Protein AF-A0A3B9K4G8-F1 (afdb_monomer)

Mean predicted aligned error: 10.2 Å

pLDDT: mean 88.01, std 14.74, range [35.34, 98.69]

Solvent-accessible surface area (backbone atoms only — not comparable to full-atom values): 11110 Å² total; per-residue (Å²): 138,84,83,95,74,86,87,83,77,75,79,80,76,79,78,67,81,62,58,78,44,60,73,39,42,54,48,15,54,52,26,43,78,70,69,39,49,71,60,13,52,58,23,28,50,55,25,38,76,51,19,76,85,53,28,66,50,27,40,54,51,10,51,52,25,48,77,70,64,38,60,67,60,10,50,57,24,37,63,59,28,46,54,92,89,44,84,70,45,46,56,50,31,41,52,51,12,50,55,27,45,80,67,69,38,29,72,62,11,34,54,25,28,55,59,27,45,76,77,46,56,82,84,39,70,69,30,52,53,38,52,52,50,37,52,50,24,53,49,48,57,50,44,71,76,54,66,72,100,71,79,88,70,86,84,43,69,90,78,63,44,97,53,62,67,45,79,77,41,67,43,96,85,68,82,45,80,45,70,46,70,60,68,91,74,75,77,88,72,133

Radius of gyration: 26.24 Å; Cα contacts (8 Å, |Δi|>4): 192; chains: 1; bounding box: 53×42×106 Å

Secondary structure (DSSP, 8-state):
---------------------HHHHHHHHHHHHTT-HHHHHHHHHHHHHH-TT-HHHHHHHHHHHHHHT-HHHHHHHHHHT--TT-TTHHHHHHHHHHHHHHTT-HHHHHHHHHHHHTTS-TTSHHHHHHHHHHHHHHHHHHHHHS-----PPP--TTTS-SS-EEEEEE-TTS--EEEEE--SSS----

Foldseek 3Di:
DDDDDDDPDDPPPPPDPQDADVVLQVQLVVCVVVVVNVSNLVSLVVRCVSPVQAQSSLQSQLVSCLVVVVLVSNLVSLVSSQPVP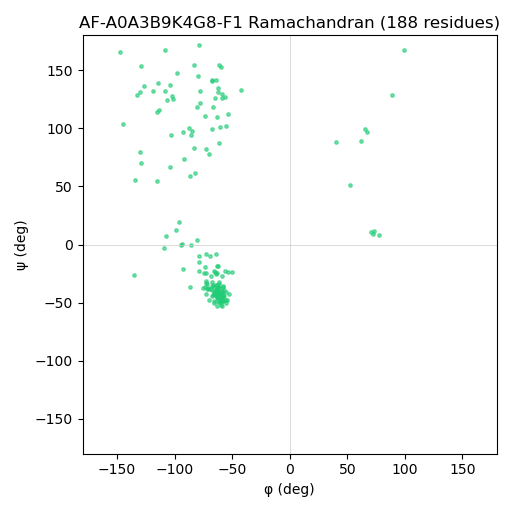DPCSLVSLVVNLVSCLVVLVLVRSLVSLVVSLVPDDCPDPSNVVSVVSNVVSVVSVVCVVPPDPDDDDDPDCVQPNPFDKDDWDQPPVRPDTDIDTDDDDDPPDD

Sequence (190 aa):
MRKILFLLLIIPTLVFSQKKDYNSYDKAVSYFNKGEIEKAKKSIEKCIQKNADWEKPYQLLGKIYEEEGDIELAVANYYRGFEKDNPTDQLWWQKIGDLYFENGLYPNAMYHFKKFVAFQSKEAAFYKKAIKHIQDCMFAVGAISNPVDFKPKNIGENINSEMAEYLPFISADGKQFVITRKVKGEMDLQ

Structure (mmCIF, N/CA/C/O backbone):
data_AF-A0A3B9K4G8-F1
#
_entry.id   AF-A0A3B9K4G8-F1
#
loop_
_atom_site.group_PDB
_atom_site.id
_atom_site.type_symbol
_atom_site.label_atom_id
_atom_site.label_alt_id
_atom_site.label_comp_id
_atom_site.label_asym_id
_atom_site.label_entity_id
_atom_site.label_seq_id
_atom_site.pdbx_PDB_ins_code
_atom_site.Cartn_x
_atom_site.Cartn_y
_atom_site.Cartn_z
_atom_site.occupancy
_atom_site.B_iso_or_equiv
_atom_site.auth_seq_id
_atom_site.auth_comp_id
_atom_site.auth_asym_id
_atom_site.auth_atom_id
_atom_site.pdbx_PDB_model_num
ATOM 1 N N . MET A 1 1 ? 15.610 -9.306 -69.201 1.00 44.91 1 MET A N 1
ATOM 2 C CA . MET A 1 1 ? 15.664 -7.986 -68.525 1.00 44.91 1 MET A CA 1
ATOM 3 C C . MET A 1 1 ? 14.975 -8.146 -67.170 1.00 44.91 1 MET A C 1
ATOM 5 O O . MET A 1 1 ? 13.764 -8.139 -67.106 1.00 44.91 1 MET A O 1
ATOM 9 N N . ARG A 1 2 ? 15.629 -8.733 -66.165 1.00 46.78 2 ARG A N 1
ATOM 10 C CA . ARG A 1 2 ? 16.543 -8.115 -65.188 1.00 46.78 2 ARG A CA 1
ATOM 11 C C . ARG A 1 2 ? 15.857 -7.040 -64.314 1.00 46.78 2 ARG A C 1
ATOM 13 O O . ARG A 1 2 ? 15.936 -5.864 -64.618 1.00 46.78 2 ARG A O 1
ATOM 20 N N . LYS A 1 3 ? 15.310 -7.530 -63.190 1.00 50.94 3 LYS A N 1
ATOM 21 C CA . LYS A 1 3 ? 15.328 -6.947 -61.833 1.00 50.94 3 LYS A CA 1
ATOM 22 C C . LYS A 1 3 ? 14.583 -5.620 -61.600 1.00 50.94 3 LYS A C 1
ATOM 24 O O . LYS A 1 3 ? 15.172 -4.559 -61.735 1.00 50.94 3 LYS A O 1
ATOM 29 N N . ILE A 1 4 ? 13.373 -5.715 -61.045 1.00 57.41 4 ILE A N 1
ATOM 30 C CA . ILE A 1 4 ? 12.883 -4.772 -60.025 1.00 57.41 4 ILE A CA 1
ATOM 31 C C . ILE A 1 4 ? 12.352 -5.627 -58.869 1.00 57.41 4 ILE A C 1
ATOM 33 O O . ILE A 1 4 ? 11.173 -5.943 -58.777 1.00 57.41 4 ILE A O 1
ATOM 37 N N . LEU A 1 5 ? 13.281 -6.110 -58.051 1.00 52.56 5 LEU A N 1
ATOM 38 C CA . LEU A 1 5 ? 13.019 -6.799 -56.796 1.00 52.56 5 LEU A CA 1
ATOM 39 C C . LEU A 1 5 ? 13.906 -6.109 -55.754 1.00 52.56 5 LEU A C 1
ATOM 41 O O . LEU A 1 5 ? 15.096 -5.930 -56.006 1.00 52.56 5 LEU A O 1
ATOM 45 N N . PHE A 1 6 ? 13.302 -5.758 -54.620 1.00 53.47 6 PHE A N 1
ATOM 46 C CA . PHE A 1 6 ? 13.915 -5.219 -53.402 1.00 53.47 6 PHE A CA 1
ATOM 47 C C . PHE A 1 6 ? 14.536 -3.818 -53.471 1.00 53.47 6 PHE A C 1
ATOM 49 O O . PHE A 1 6 ? 15.720 -3.644 -53.740 1.00 53.47 6 PHE A O 1
ATOM 56 N N . LEU A 1 7 ? 13.751 -2.827 -53.041 1.00 50.12 7 LEU A N 1
ATOM 57 C CA . LEU A 1 7 ? 14.282 -1.629 -52.387 1.00 50.12 7 LEU A CA 1
ATOM 58 C C . LEU A 1 7 ? 13.457 -1.301 -51.127 1.00 50.12 7 LEU A C 1
ATOM 60 O O . LEU A 1 7 ? 12.913 -0.219 -50.970 1.00 50.12 7 LEU A O 1
ATOM 64 N N . LEU A 1 8 ? 13.349 -2.282 -50.226 1.00 53.91 8 LEU A N 1
ATOM 65 C CA . LEU A 1 8 ? 13.023 -2.078 -48.808 1.00 53.91 8 LEU A CA 1
ATOM 66 C C . LEU A 1 8 ? 14.333 -2.236 -48.027 1.00 53.91 8 LEU A C 1
ATOM 68 O O . LEU A 1 8 ? 14.571 -3.221 -47.334 1.00 53.91 8 LEU A O 1
ATOM 72 N N . LEU A 1 9 ? 15.249 -1.297 -48.258 1.00 52.06 9 LEU A N 1
ATOM 73 C CA . LEU A 1 9 ? 16.547 -1.243 -47.598 1.00 52.06 9 LEU A CA 1
ATOM 74 C C . LEU A 1 9 ? 16.376 -0.506 -46.265 1.00 52.06 9 LEU A C 1
ATOM 76 O O . LEU A 1 9 ? 16.374 0.717 -46.211 1.00 52.06 9 LEU A O 1
ATOM 80 N N . ILE A 1 10 ? 16.160 -1.308 -45.221 1.00 58.41 10 ILE A N 1
ATOM 81 C CA . ILE A 1 10 ? 16.846 -1.230 -43.926 1.00 58.41 10 ILE A CA 1
ATOM 82 C C . ILE A 1 10 ? 17.057 0.211 -43.436 1.00 58.41 10 ILE A C 1
ATOM 84 O O . ILE A 1 10 ? 18.115 0.799 -43.644 1.00 58.41 10 ILE A O 1
ATOM 88 N N . ILE A 1 11 ? 16.076 0.752 -42.711 1.00 56.59 11 ILE A N 1
ATOM 89 C CA . ILE A 1 11 ? 16.384 1.758 -41.692 1.00 56.59 11 ILE A CA 1
ATOM 90 C C . ILE A 1 11 ? 17.013 0.959 -40.547 1.00 56.59 11 ILE A C 1
ATOM 92 O O . ILE A 1 11 ? 16.298 0.162 -39.932 1.00 56.59 11 ILE A O 1
ATOM 96 N N . PRO A 1 12 ? 18.318 1.091 -40.250 1.00 53.91 12 PRO A N 1
ATOM 97 C CA . PRO A 1 12 ? 18.836 0.546 -39.014 1.00 53.91 12 PRO A CA 1
ATOM 98 C C . PRO A 1 12 ? 18.201 1.379 -37.904 1.00 53.91 12 PRO A C 1
ATOM 100 O O . PRO A 1 12 ? 18.630 2.497 -37.623 1.00 53.91 12 PRO A O 1
ATOM 103 N N . THR A 1 13 ? 17.141 0.865 -37.283 1.00 59.84 13 THR A N 1
ATOM 104 C CA . THR A 1 13 ? 16.771 1.331 -35.954 1.00 59.84 13 THR A CA 1
ATOM 105 C C . THR A 1 13 ? 17.978 1.014 -35.089 1.00 59.84 13 THR A C 1
ATOM 107 O O . THR A 1 13 ? 18.222 -0.145 -34.755 1.00 59.84 13 THR A O 1
ATOM 110 N N . LEU A 1 14 ? 18.794 2.028 -34.813 1.00 52.88 14 LEU A N 1
ATOM 111 C CA . LEU A 1 14 ? 19.823 1.968 -33.791 1.00 52.88 14 LEU A CA 1
ATOM 112 C C . LEU A 1 14 ? 19.087 1.731 -32.473 1.00 52.88 14 LEU A C 1
ATOM 114 O O . LEU A 1 14 ? 18.676 2.669 -31.794 1.00 52.88 14 LEU A O 1
ATOM 118 N N . VAL A 1 15 ? 18.850 0.462 -32.145 1.00 56.03 15 VAL A N 1
ATOM 119 C CA . VAL A 1 15 ? 18.377 0.055 -30.828 1.00 56.03 15 VAL A CA 1
ATOM 120 C C . VAL A 1 15 ? 19.579 0.220 -29.910 1.00 56.03 15 VAL A C 1
ATOM 122 O O . VAL A 1 15 ? 20.358 -0.703 -29.682 1.00 56.03 15 VAL A O 1
ATOM 125 N N . PHE A 1 16 ? 19.800 1.449 -29.450 1.00 61.56 16 PHE A N 1
ATOM 126 C CA . PHE A 1 16 ? 20.724 1.686 -28.357 1.00 61.56 16 PHE A CA 1
ATOM 127 C C . PHE A 1 16 ? 20.141 1.003 -27.122 1.00 61.56 16 PHE A C 1
ATOM 129 O O . PHE A 1 16 ? 18.993 1.249 -26.756 1.00 61.56 16 PHE A O 1
ATOM 136 N N . SER A 1 17 ? 20.928 0.145 -26.473 1.00 66.44 17 SER A N 1
ATOM 137 C CA . SER A 1 17 ? 20.577 -0.394 -25.159 1.00 66.44 17 SER A CA 1
ATOM 138 C C . SER A 1 17 ? 20.276 0.775 -24.214 1.00 66.44 17 SER A C 1
ATOM 140 O O . SER A 1 17 ? 21.185 1.537 -23.872 1.00 66.44 17 SER A O 1
ATOM 142 N N . GLN A 1 18 ? 19.018 0.930 -23.788 1.00 77.62 18 GLN A N 1
ATOM 143 C CA . GLN A 1 18 ? 18.614 1.994 -22.866 1.00 77.62 18 GLN A CA 1
ATOM 144 C C . GLN A 1 18 ? 19.346 1.801 -21.528 1.00 77.62 18 GLN A C 1
ATOM 146 O O . GLN A 1 18 ? 19.113 0.842 -20.788 1.00 77.62 18 GLN A O 1
ATOM 151 N N . LYS A 1 19 ? 20.292 2.690 -21.210 1.00 88.94 19 LYS A N 1
ATOM 152 C CA . LYS A 1 19 ? 21.129 2.553 -20.010 1.00 88.94 19 LYS A CA 1
ATOM 153 C C . LYS A 1 19 ? 20.354 2.994 -18.767 1.00 88.94 19 LYS A C 1
ATOM 155 O O . LYS A 1 19 ? 19.973 4.156 -18.667 1.00 88.94 19 LYS A O 1
ATOM 160 N N . LYS A 1 20 ? 20.209 2.095 -17.787 1.00 93.81 20 LYS A N 1
ATOM 161 C CA . LYS A 1 20 ? 19.622 2.392 -16.466 1.00 93.81 20 LYS A CA 1
ATOM 162 C C . LYS A 1 20 ? 20.425 3.504 -15.755 1.00 93.81 20 LYS A C 1
ATOM 164 O O . LYS A 1 20 ? 21.656 3.437 -15.685 1.00 93.81 20 LYS A O 1
ATOM 169 N N . ASP A 1 21 ? 19.749 4.547 -15.259 1.00 95.12 21 ASP A N 1
ATOM 170 C CA . ASP A 1 21 ? 20.366 5.689 -14.554 1.00 95.12 21 ASP A CA 1
ATOM 171 C C . ASP A 1 21 ? 20.422 5.466 -13.036 1.00 95.12 21 ASP A C 1
ATOM 173 O O . ASP A 1 21 ? 19.666 6.064 -12.272 1.00 95.12 21 ASP A O 1
ATOM 177 N N . TYR A 1 22 ? 21.320 4.590 -12.585 1.00 95.88 22 TYR A N 1
ATOM 178 C CA . TYR A 1 22 ? 21.451 4.280 -11.156 1.00 95.88 22 TYR A CA 1
ATOM 179 C C . TYR A 1 22 ? 21.745 5.517 -10.295 1.00 95.88 22 TYR A C 1
ATOM 181 O O . TYR A 1 22 ? 21.152 5.668 -9.237 1.00 95.88 22 TYR A O 1
ATOM 189 N N . ASN A 1 23 ? 22.543 6.468 -10.790 1.00 96.38 23 ASN A N 1
ATOM 190 C CA . ASN A 1 23 ? 22.856 7.693 -10.048 1.00 96.38 23 ASN A CA 1
ATOM 191 C C . ASN A 1 23 ? 21.614 8.555 -9.769 1.00 96.38 23 ASN A C 1
ATOM 193 O O . ASN A 1 23 ? 21.481 9.129 -8.688 1.00 96.38 23 ASN A O 1
ATOM 197 N N . SER A 1 24 ? 20.722 8.705 -10.751 1.00 97.44 24 SER A N 1
ATOM 198 C CA . SER A 1 24 ? 19.473 9.453 -10.564 1.00 97.44 24 SER A CA 1
ATOM 199 C C . SER A 1 24 ? 18.492 8.685 -9.681 1.00 97.44 24 SER A C 1
ATOM 201 O O . SER A 1 24 ? 17.804 9.299 -8.869 1.00 97.44 24 SER A O 1
ATOM 203 N N . TYR A 1 25 ? 18.481 7.357 -9.771 1.00 98.31 25 TYR A N 1
ATOM 204 C CA . TYR A 1 25 ? 17.661 6.513 -8.909 1.00 98.31 25 TYR A CA 1
ATOM 205 C C . TYR A 1 25 ? 18.111 6.559 -7.445 1.00 98.31 25 TYR A C 1
ATOM 207 O O . TYR A 1 25 ? 17.281 6.758 -6.564 1.00 98.31 25 TYR A O 1
ATOM 215 N N . ASP A 1 26 ? 19.413 6.496 -7.169 1.00 98.38 26 ASP A N 1
ATOM 216 C CA . ASP A 1 26 ? 19.942 6.601 -5.804 1.00 98.38 26 ASP A CA 1
ATOM 217 C C . ASP A 1 26 ? 19.610 7.966 -5.180 1.00 98.38 26 ASP A C 1
ATOM 219 O O . ASP A 1 26 ? 19.250 8.060 -4.004 1.00 98.38 26 ASP A O 1
ATOM 223 N N . LYS A 1 27 ? 19.639 9.039 -5.987 1.00 98.44 27 LYS A N 1
ATOM 224 C CA . LYS A 1 27 ? 19.145 10.361 -5.570 1.00 98.44 27 LYS A CA 1
ATOM 225 C C . LYS A 1 27 ? 17.650 10.341 -5.279 1.00 98.44 27 LYS A C 1
ATOM 227 O O . LYS A 1 27 ? 17.245 10.892 -4.261 1.00 98.44 27 LYS A O 1
ATOM 232 N N . ALA A 1 28 ? 16.844 9.713 -6.137 1.00 98.56 28 ALA A N 1
ATOM 233 C CA . ALA A 1 28 ? 15.407 9.589 -5.920 1.00 98.56 28 ALA A CA 1
ATOM 234 C C . ALA A 1 28 ? 15.092 8.889 -4.593 1.00 98.56 28 ALA A C 1
ATOM 236 O O . ALA A 1 28 ? 14.328 9.423 -3.795 1.00 98.56 28 ALA A O 1
ATOM 237 N N . VAL A 1 29 ? 15.739 7.750 -4.327 1.00 98.62 29 VAL A N 1
ATOM 238 C CA . VAL A 1 29 ? 15.599 7.004 -3.069 1.00 98.62 29 VAL A CA 1
ATOM 239 C C . VAL A 1 29 ? 16.036 7.859 -1.877 1.00 98.62 29 VAL A C 1
ATOM 241 O O . VAL A 1 29 ? 15.339 7.909 -0.867 1.00 98.62 29 VAL A O 1
ATOM 244 N N . SER A 1 30 ? 17.158 8.579 -1.986 1.00 98.56 30 SER A N 1
ATOM 245 C CA . SER A 1 30 ? 17.621 9.459 -0.907 1.00 98.56 30 SER A CA 1
ATOM 246 C C . SER A 1 30 ? 16.646 10.600 -0.617 1.00 98.56 30 SER A C 1
ATOM 248 O O . SER A 1 30 ? 16.382 10.874 0.552 1.00 98.56 30 SER A O 1
ATOM 250 N N . TYR A 1 31 ? 16.110 11.256 -1.649 1.00 98.69 31 TYR A N 1
ATOM 251 C CA . TYR A 1 31 ? 15.118 12.319 -1.482 1.00 98.69 31 TYR A CA 1
ATOM 252 C C . TYR A 1 31 ? 13.825 11.789 -0.872 1.00 98.69 31 TYR A C 1
ATOM 254 O O . TYR A 1 31 ? 13.302 12.397 0.056 1.00 98.69 31 TYR A O 1
ATOM 262 N N . PHE A 1 32 ? 13.360 10.632 -1.335 1.00 98.44 32 PHE A N 1
ATOM 263 C CA . PHE A 1 32 ? 12.180 9.974 -0.794 1.00 98.44 32 PHE A CA 1
ATOM 264 C C . PHE A 1 32 ? 12.335 9.658 0.700 1.00 98.44 32 PHE A C 1
ATOM 266 O O . PHE A 1 32 ? 11.511 10.080 1.504 1.00 98.44 32 PHE A O 1
ATOM 273 N N . ASN A 1 33 ? 13.456 9.052 1.104 1.00 97.94 33 ASN A N 1
ATOM 274 C CA . ASN A 1 33 ? 13.737 8.751 2.513 1.00 97.94 33 ASN A CA 1
ATOM 275 C C . ASN A 1 33 ? 13.863 10.005 3.404 1.00 97.94 33 ASN A C 1
ATOM 277 O O . ASN A 1 33 ? 13.793 9.896 4.625 1.00 97.94 33 ASN A O 1
ATOM 281 N N . LYS A 1 34 ? 14.080 11.187 2.812 1.00 98.12 34 LYS A N 1
ATOM 282 C CA . LYS A 1 34 ? 14.115 12.486 3.507 1.00 98.12 34 LYS A CA 1
ATOM 283 C C . LYS A 1 34 ? 12.767 13.218 3.495 1.00 98.12 34 LYS A C 1
ATOM 285 O O . LYS A 1 34 ? 12.691 14.326 4.016 1.00 98.12 34 LYS A O 1
ATOM 290 N N . GLY A 1 35 ? 11.731 12.651 2.872 1.00 97.06 35 GLY A N 1
ATOM 291 C CA . GLY A 1 35 ? 10.439 13.314 2.664 1.00 97.06 35 GLY A CA 1
ATOM 292 C C . GLY A 1 35 ? 10.465 14.418 1.597 1.00 97.06 35 GLY A C 1
ATOM 293 O O . GLY A 1 35 ? 9.511 15.177 1.462 1.00 97.06 35 GLY A O 1
ATOM 294 N N . GLU A 1 36 ? 11.536 14.531 0.806 1.00 98.31 36 GLU A N 1
ATOM 295 C CA . GLU A 1 36 ? 11.660 15.515 -0.277 1.00 98.31 36 GLU A CA 1
ATOM 296 C C . GLU A 1 36 ? 10.960 15.007 -1.556 1.00 98.31 36 GLU A C 1
ATOM 298 O O . GLU A 1 36 ? 11.596 14.804 -2.597 1.00 98.31 36 GLU A O 1
ATOM 303 N N . ILE A 1 37 ? 9.643 14.782 -1.472 1.00 98.00 37 ILE A N 1
ATOM 304 C CA . ILE A 1 37 ? 8.845 14.037 -2.463 1.00 98.00 37 ILE A CA 1
ATOM 305 C C . ILE A 1 37 ? 8.977 14.590 -3.889 1.00 98.00 37 ILE A C 1
ATOM 307 O O . ILE A 1 37 ? 9.287 13.842 -4.817 1.00 98.00 37 ILE A O 1
ATOM 311 N N . GLU A 1 38 ? 8.859 15.905 -4.079 1.00 98.06 38 GLU A N 1
ATOM 312 C CA . GLU A 1 38 ? 8.970 16.526 -5.409 1.00 98.06 38 GLU A CA 1
ATOM 313 C C . GLU A 1 38 ? 10.351 16.319 -6.056 1.00 98.06 38 GLU A C 1
ATOM 315 O O . GLU A 1 38 ? 10.477 16.082 -7.262 1.00 98.06 38 GLU A O 1
ATOM 320 N N . LYS A 1 39 ? 11.425 16.342 -5.256 1.00 98.44 39 LYS A N 1
ATOM 321 C CA . LYS A 1 39 ? 12.780 16.073 -5.765 1.00 98.44 39 LYS A CA 1
ATOM 322 C C . LYS A 1 39 ? 12.982 14.594 -6.080 1.00 98.44 39 LYS A C 1
ATOM 324 O O . LYS A 1 39 ? 13.727 14.275 -7.017 1.00 98.44 39 LYS A O 1
ATOM 329 N N . ALA A 1 40 ? 12.319 13.707 -5.335 1.00 98.56 40 ALA A N 1
ATOM 330 C CA . ALA A 1 40 ? 12.287 12.283 -5.634 1.00 98.56 40 ALA A CA 1
ATOM 331 C C . ALA A 1 40 ? 11.600 12.037 -6.985 1.00 98.56 40 ALA A C 1
ATOM 333 O O . ALA A 1 40 ? 12.240 11.482 -7.880 1.00 98.56 40 ALA A O 1
ATOM 334 N N . LYS A 1 41 ? 10.378 12.557 -7.185 1.00 98.44 41 LYS A N 1
ATOM 335 C CA . LYS A 1 41 ? 9.624 12.468 -8.451 1.00 98.44 41 LYS A CA 1
ATOM 336 C C . LYS A 1 41 ? 10.434 12.998 -9.639 1.00 98.44 41 LYS A C 1
ATOM 338 O O . LYS A 1 41 ? 10.636 12.278 -10.613 1.00 98.44 41 LYS A O 1
ATOM 343 N N . LYS A 1 42 ? 11.052 14.178 -9.519 1.00 98.44 42 LYS A N 1
ATOM 344 C CA . LYS A 1 42 ? 11.922 14.738 -10.575 1.00 98.44 42 LYS A CA 1
ATOM 345 C C . LYS A 1 42 ? 13.148 13.871 -10.892 1.00 98.44 42 LYS A C 1
ATOM 347 O O . LYS A 1 42 ? 13.627 13.837 -12.025 1.00 98.44 42 LYS A O 1
ATOM 352 N N . SER A 1 43 ? 13.714 13.194 -9.894 1.00 98.50 43 SER A N 1
ATOM 353 C CA . SER A 1 43 ? 14.834 12.264 -10.105 1.00 98.50 43 SER A CA 1
ATOM 354 C C . SER A 1 43 ? 14.377 10.964 -10.778 1.00 98.50 43 SER A C 1
ATOM 356 O O . SER A 1 43 ? 15.080 10.446 -11.647 1.00 98.50 43 SER A O 1
ATOM 358 N N . ILE A 1 44 ? 13.178 10.483 -10.439 1.00 98.38 44 ILE A N 1
ATOM 359 C CA . ILE A 1 44 ? 12.513 9.341 -11.085 1.00 98.38 44 ILE A CA 1
ATOM 360 C C . ILE A 1 44 ? 12.215 9.646 -12.555 1.00 98.38 44 ILE A C 1
ATOM 362 O O . ILE A 1 44 ? 12.528 8.827 -13.413 1.00 98.38 44 ILE A O 1
ATOM 366 N N . GLU A 1 45 ? 11.695 10.834 -12.873 1.00 97.75 45 GLU A N 1
ATOM 367 C CA . GLU A 1 45 ? 11.421 11.253 -14.254 1.00 97.75 45 GLU A CA 1
ATOM 368 C C . GLU A 1 45 ? 12.662 11.158 -15.142 1.00 97.75 45 GLU A C 1
ATOM 370 O O . GLU A 1 45 ? 12.582 10.666 -16.263 1.00 97.75 45 GLU A O 1
ATOM 375 N N . LYS A 1 46 ? 13.837 11.549 -14.632 1.00 97.19 46 LYS A N 1
ATOM 376 C CA . LYS A 1 46 ? 15.104 11.391 -15.364 1.00 97.19 46 LYS A CA 1
ATOM 377 C C . LYS A 1 46 ? 15.440 9.927 -15.631 1.00 97.19 46 LYS A C 1
ATOM 379 O O . LYS A 1 46 ? 15.973 9.610 -16.692 1.00 97.19 46 LYS A O 1
ATOM 384 N N . CYS A 1 47 ? 15.145 9.044 -14.677 1.00 97.31 47 CYS A N 1
ATOM 385 C CA . CYS A 1 47 ? 15.343 7.608 -14.849 1.00 97.31 47 CYS A CA 1
ATOM 386 C C . CYS A 1 47 ? 14.446 7.077 -15.971 1.00 97.31 47 CYS A C 1
ATOM 388 O O . CYS A 1 47 ? 14.950 6.421 -16.878 1.00 97.31 47 CYS A O 1
ATOM 390 N N . ILE A 1 48 ? 13.158 7.431 -15.934 1.00 95.69 48 ILE A N 1
ATOM 391 C CA . ILE A 1 48 ? 12.147 7.018 -16.915 1.00 95.69 48 ILE A CA 1
ATOM 392 C C . ILE A 1 48 ? 12.453 7.583 -18.310 1.00 95.69 48 ILE A C 1
ATOM 394 O O . ILE A 1 48 ? 12.373 6.863 -19.297 1.00 95.69 48 ILE A O 1
ATOM 398 N N . GLN A 1 49 ? 12.863 8.852 -18.411 1.00 94.81 49 GLN A N 1
ATOM 399 C CA . GLN A 1 49 ? 13.250 9.475 -19.685 1.00 94.81 49 GLN A CA 1
ATOM 400 C C . GLN A 1 49 ? 14.446 8.773 -20.341 1.00 94.81 49 GLN A C 1
ATOM 402 O O . GLN A 1 49 ? 14.556 8.755 -21.565 1.00 94.81 49 GLN A O 1
ATOM 407 N N . LYS A 1 50 ? 15.360 8.220 -19.537 1.00 94.56 50 LYS A N 1
ATOM 408 C CA . LYS A 1 50 ? 16.558 7.532 -20.030 1.00 94.56 50 LYS A CA 1
ATOM 409 C C . LYS A 1 50 ? 16.316 6.057 -20.332 1.00 94.56 50 LYS A C 1
ATOM 411 O O . LYS A 1 50 ? 16.931 5.517 -21.251 1.00 94.56 50 LYS A O 1
ATOM 416 N N . ASN A 1 51 ? 15.484 5.408 -19.523 1.00 93.38 51 ASN A N 1
ATOM 417 C CA . ASN A 1 51 ? 15.030 4.050 -19.749 1.00 93.38 51 ASN A CA 1
ATOM 418 C C . ASN A 1 51 ? 13.576 3.896 -19.277 1.00 93.38 51 ASN A C 1
ATOM 420 O O . ASN A 1 51 ? 13.326 3.789 -18.075 1.00 93.38 51 ASN A O 1
ATOM 424 N N . ALA A 1 52 ? 12.644 3.866 -20.230 1.00 92.31 52 ALA A N 1
ATOM 425 C CA . ALA A 1 52 ? 11.209 3.765 -19.958 1.00 92.31 52 ALA A CA 1
ATOM 426 C C . ALA A 1 52 ? 10.762 2.337 -19.611 1.00 92.31 52 ALA A C 1
ATOM 428 O O . ALA A 1 52 ? 9.677 2.150 -19.073 1.00 92.31 52 ALA A O 1
ATOM 429 N N . ASP A 1 53 ? 11.603 1.342 -19.885 1.00 90.25 53 ASP A N 1
ATOM 430 C CA . ASP A 1 53 ? 11.352 -0.058 -19.545 1.00 90.25 53 ASP A CA 1
ATOM 431 C C . ASP A 1 53 ? 11.971 -0.426 -18.187 1.00 90.25 53 ASP A C 1
ATOM 433 O O . ASP A 1 53 ? 11.890 -1.567 -17.747 1.00 90.25 53 ASP A O 1
ATOM 437 N N . TRP A 1 54 ? 12.618 0.524 -17.500 1.00 91.69 54 TRP A N 1
ATOM 438 C CA . TRP A 1 54 ? 13.216 0.264 -16.199 1.00 91.69 54 TRP A CA 1
ATOM 439 C C . TRP A 1 54 ? 12.167 0.306 -15.088 1.00 91.69 54 TRP A C 1
ATOM 441 O O . TRP A 1 54 ? 11.583 1.341 -14.783 1.00 91.69 54 TRP A O 1
ATOM 451 N N . GLU A 1 55 ? 12.007 -0.826 -14.420 1.00 92.25 55 GLU A N 1
ATOM 452 C CA . GLU A 1 55 ? 10.926 -1.138 -13.493 1.00 92.25 55 GLU A CA 1
ATOM 453 C C . GLU A 1 55 ? 11.063 -0.389 -12.157 1.00 92.25 55 GLU A C 1
ATOM 455 O O . GLU A 1 55 ? 10.092 0.152 -11.628 1.00 92.25 55 GLU A O 1
ATOM 460 N N . LYS A 1 56 ? 12.285 -0.309 -11.607 1.00 93.56 56 LYS A N 1
ATOM 461 C CA . LYS A 1 56 ? 12.540 0.253 -10.263 1.00 93.56 56 LYS A CA 1
ATOM 462 C C . LYS A 1 56 ? 12.044 1.700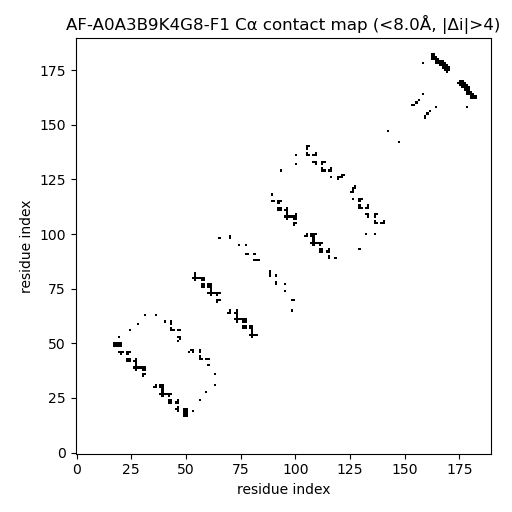 -10.082 1.00 93.56 56 LYS A C 1
ATOM 464 O O . LYS A 1 56 ? 11.434 1.976 -9.049 1.00 93.56 56 LYS A O 1
ATOM 469 N N . PRO A 1 57 ? 12.267 2.635 -11.029 1.00 97.00 57 PRO A N 1
ATOM 470 C CA . PRO A 1 57 ? 11.683 3.974 -10.968 1.00 97.00 57 PRO A CA 1
ATOM 471 C C . PRO A 1 57 ? 10.161 3.974 -10.788 1.00 97.00 57 PRO A C 1
ATOM 473 O O . PRO A 1 57 ? 9.654 4.735 -9.968 1.00 97.00 57 PRO A O 1
ATOM 476 N N . TYR A 1 58 ? 9.439 3.099 -11.494 1.00 96.62 58 TYR A N 1
ATOM 477 C CA . TYR A 1 58 ? 7.986 2.987 -11.361 1.00 96.62 58 TYR A CA 1
ATOM 478 C C . TYR A 1 58 ? 7.569 2.375 -10.024 1.00 96.62 58 TYR A C 1
ATOM 480 O O . TYR A 1 58 ? 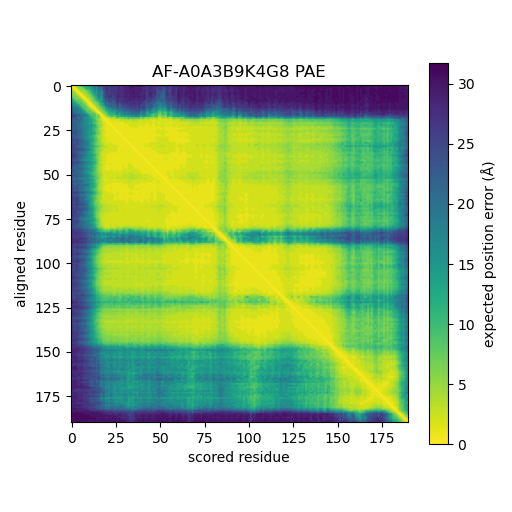6.613 2.843 -9.417 1.00 96.62 58 TYR A O 1
ATOM 488 N N . GLN A 1 59 ? 8.313 1.392 -9.511 1.00 95.38 59 GLN A N 1
ATOM 489 C CA . GLN A 1 59 ? 8.065 0.829 -8.178 1.00 95.38 59 GLN A CA 1
ATOM 490 C C . GLN A 1 59 ? 8.204 1.896 -7.080 1.00 95.38 59 GLN A C 1
ATOM 492 O O . GLN A 1 59 ? 7.362 1.984 -6.186 1.00 95.38 59 GLN A O 1
ATOM 497 N N . LEU A 1 60 ? 9.239 2.742 -7.162 1.00 97.62 60 LEU A N 1
ATOM 498 C CA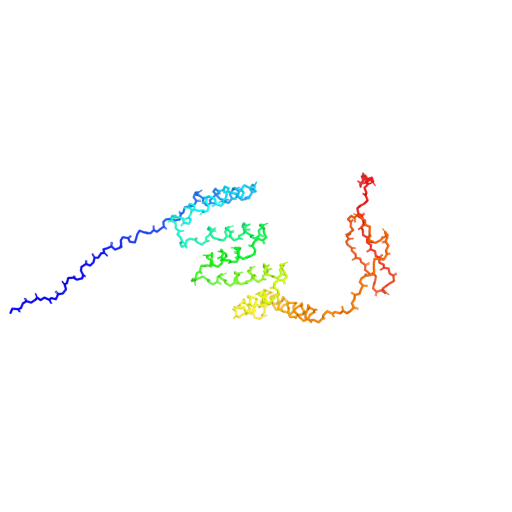 . LEU A 1 60 ? 9.425 3.851 -6.224 1.00 97.62 60 LEU A CA 1
ATOM 499 C C . LEU A 1 60 ? 8.325 4.907 -6.377 1.00 97.62 60 LEU A C 1
ATOM 501 O O . LEU A 1 60 ? 7.821 5.406 -5.377 1.00 97.62 60 LEU A O 1
ATOM 505 N N . LEU A 1 61 ? 7.918 5.217 -7.609 1.00 98.00 61 LEU A N 1
ATOM 506 C CA . LEU A 1 61 ? 6.832 6.161 -7.863 1.00 98.00 61 LEU A CA 1
ATOM 507 C C . LEU A 1 61 ? 5.487 5.645 -7.335 1.00 98.00 61 LEU A C 1
ATOM 509 O O . LEU A 1 61 ? 4.738 6.405 -6.733 1.00 98.00 61 LEU A O 1
ATOM 513 N N . GLY A 1 62 ? 5.214 4.346 -7.488 1.00 97.44 62 GLY A N 1
ATOM 514 C CA . GLY A 1 62 ? 4.044 3.698 -6.903 1.00 97.44 62 GLY A CA 1
ATOM 515 C C . GLY A 1 62 ? 4.031 3.797 -5.379 1.00 97.44 62 GLY A C 1
ATOM 516 O O . GLY A 1 62 ? 3.003 4.130 -4.804 1.00 97.44 62 GLY A O 1
ATOM 517 N N . LYS A 1 63 ? 5.189 3.607 -4.729 1.00 97.25 63 LYS A N 1
ATOM 518 C CA . LYS A 1 63 ? 5.332 3.799 -3.277 1.00 97.25 63 LYS A CA 1
ATOM 519 C C . LYS A 1 63 ? 5.094 5.248 -2.847 1.00 97.25 63 LYS A C 1
ATOM 521 O O . LYS A 1 63 ? 4.453 5.478 -1.832 1.00 97.25 63 LYS A O 1
ATOM 526 N N . ILE A 1 64 ? 5.590 6.215 -3.614 1.00 98.19 64 ILE A N 1
ATOM 527 C CA . ILE A 1 64 ? 5.339 7.633 -3.336 1.00 98.19 64 ILE A CA 1
ATOM 528 C C . ILE A 1 64 ? 3.836 7.928 -3.376 1.00 98.19 64 ILE A C 1
ATOM 530 O O . ILE A 1 64 ? 3.316 8.526 -2.443 1.00 98.19 64 ILE A O 1
ATOM 534 N N . TYR A 1 65 ? 3.134 7.470 -4.414 1.00 98.31 65 TYR A N 1
ATOM 535 C CA . TYR A 1 65 ? 1.690 7.679 -4.517 1.00 98.31 65 TYR A CA 1
ATOM 536 C C . TYR A 1 65 ? 0.893 6.907 -3.456 1.00 98.31 65 TYR A C 1
ATOM 538 O O . TYR A 1 65 ? -0.117 7.412 -2.980 1.00 98.31 65 TYR A O 1
ATOM 546 N N . GLU A 1 66 ? 1.364 5.728 -3.034 1.00 97.19 66 GLU A N 1
ATOM 547 C CA . GLU A 1 66 ? 0.802 5.002 -1.888 1.00 97.19 66 GLU A CA 1
ATOM 548 C C . GLU A 1 66 ? 0.882 5.845 -0.605 1.00 97.19 66 GLU A C 1
ATOM 550 O O . GLU A 1 66 ? -0.120 5.981 0.091 1.00 97.19 66 GLU A O 1
ATOM 555 N N . GLU A 1 67 ? 2.035 6.458 -0.313 1.00 95.94 67 GLU A N 1
ATOM 556 C CA . GLU A 1 67 ? 2.204 7.322 0.867 1.00 95.94 67 GLU A CA 1
ATOM 557 C C . GLU A 1 67 ? 1.405 8.634 0.772 1.00 95.94 67 GLU A C 1
ATOM 559 O O . GLU A 1 67 ? 1.001 9.185 1.795 1.00 95.94 67 GLU A O 1
ATOM 564 N N . GLU A 1 68 ? 1.131 9.119 -0.442 1.00 96.12 68 GLU A N 1
ATOM 565 C CA . GLU A 1 68 ? 0.247 10.267 -0.693 1.00 96.12 68 GLU A CA 1
ATOM 566 C C . GLU A 1 68 ? -1.250 9.903 -0.634 1.00 96.12 68 GLU A C 1
ATOM 568 O O . GLU A 1 68 ? -2.096 10.797 -0.634 1.00 96.12 68 GLU A O 1
ATOM 573 N N . GLY A 1 69 ? -1.591 8.611 -0.574 1.00 95.81 69 GLY A N 1
ATOM 574 C CA . GLY A 1 69 ? -2.970 8.118 -0.596 1.00 95.81 69 GLY A CA 1
ATOM 575 C C . GLY A 1 69 ? -3.621 8.105 -1.985 1.00 95.81 69 GLY A C 1
ATOM 576 O O . GLY A 1 69 ? -4.815 7.825 -2.096 1.00 95.81 69 GLY A O 1
ATOM 577 N N . ASP A 1 70 ? -2.865 8.372 -3.055 1.00 97.69 70 ASP A N 1
ATOM 578 C CA . ASP A 1 70 ? -3.354 8.268 -4.433 1.00 97.69 70 ASP A CA 1
ATOM 579 C C . ASP A 1 70 ? -3.260 6.815 -4.913 1.00 97.69 70 ASP A C 1
ATOM 581 O O . ASP A 1 70 ? -2.302 6.376 -5.559 1.00 97.69 70 ASP A O 1
ATOM 585 N N . ILE A 1 71 ? -4.279 6.041 -4.548 1.00 97.31 71 ILE A N 1
ATOM 586 C CA . ILE A 1 71 ? -4.317 4.596 -4.779 1.00 97.31 71 ILE A CA 1
ATOM 587 C C . ILE A 1 71 ? -4.306 4.258 -6.273 1.00 97.31 71 ILE A C 1
ATOM 589 O O . ILE A 1 71 ? -3.702 3.267 -6.685 1.00 97.31 71 ILE A O 1
ATOM 593 N N . GLU A 1 72 ? -4.945 5.077 -7.105 1.00 96.44 72 GLU A N 1
ATOM 594 C CA . GLU A 1 72 ? -5.037 4.837 -8.545 1.00 96.44 72 GLU A CA 1
ATOM 595 C C . GLU A 1 72 ? -3.678 5.025 -9.224 1.00 96.44 72 GLU A C 1
ATOM 597 O O . GLU A 1 72 ? -3.229 4.141 -9.966 1.00 96.44 72 GLU A O 1
ATOM 602 N N . LEU A 1 73 ? -2.980 6.126 -8.925 1.00 97.50 73 LEU A N 1
ATOM 603 C CA . LEU A 1 73 ? -1.633 6.359 -9.440 1.00 97.50 73 LEU A CA 1
ATOM 604 C C . LEU A 1 73 ? -0.619 5.375 -8.859 1.00 97.50 73 LEU A C 1
ATOM 606 O O . LEU A 1 73 ? 0.280 4.936 -9.589 1.00 97.50 73 LEU A O 1
ATOM 610 N N . ALA A 1 74 ? -0.766 4.982 -7.593 1.00 97.75 74 ALA A N 1
ATOM 611 C CA . ALA A 1 74 ? 0.077 3.965 -6.975 1.00 97.75 74 ALA A CA 1
ATOM 612 C C . ALA A 1 74 ? -0.009 2.644 -7.744 1.00 97.75 74 ALA A C 1
ATOM 614 O O . ALA A 1 74 ? 1.006 2.125 -8.214 1.00 97.75 74 ALA A O 1
ATOM 615 N N . VAL A 1 75 ? -1.228 2.145 -7.963 1.00 96.06 75 VAL A N 1
ATOM 616 C CA . VAL A 1 75 ? -1.476 0.898 -8.695 1.00 96.06 75 VAL A CA 1
ATOM 617 C C . VAL A 1 75 ? -0.997 0.986 -10.141 1.00 96.06 75 VAL A C 1
ATOM 619 O O . VAL A 1 75 ? -0.325 0.069 -10.615 1.00 96.06 75 VAL A O 1
ATOM 622 N N . ALA A 1 76 ? -1.278 2.089 -10.840 1.00 95.44 76 ALA A N 1
ATOM 623 C CA . ALA A 1 76 ? -0.831 2.278 -12.218 1.00 95.44 76 ALA A CA 1
ATOM 624 C C . ALA A 1 76 ? 0.701 2.218 -12.347 1.00 95.44 76 ALA A C 1
ATOM 626 O O . ALA A 1 76 ? 1.227 1.614 -13.285 1.00 95.44 76 ALA A O 1
ATOM 627 N N . ASN A 1 77 ? 1.427 2.815 -11.398 1.00 96.12 77 ASN A N 1
ATOM 628 C CA . ASN A 1 77 ? 2.886 2.770 -11.383 1.00 96.12 77 ASN A CA 1
ATOM 629 C C . ASN A 1 77 ? 3.422 1.415 -10.928 1.00 96.12 77 ASN A C 1
ATOM 631 O O . ASN A 1 77 ? 4.375 0.926 -11.529 1.00 96.12 77 ASN A O 1
ATOM 635 N N . TYR A 1 78 ? 2.787 0.750 -9.962 1.00 94.38 78 TYR A N 1
ATOM 636 C CA . TYR A 1 78 ? 3.161 -0.618 -9.621 1.00 94.38 78 TYR A CA 1
ATOM 637 C C . TYR A 1 78 ? 3.042 -1.548 -10.819 1.00 94.38 78 TYR A C 1
ATOM 639 O O . TYR A 1 78 ? 4.013 -2.233 -11.101 1.00 94.38 78 TYR A O 1
ATOM 647 N N . TYR A 1 79 ? 1.961 -1.485 -11.600 1.00 91.69 79 TYR A N 1
ATOM 648 C CA . TYR A 1 79 ? 1.836 -2.267 -12.836 1.00 91.69 79 TYR A CA 1
ATOM 649 C C . TYR A 1 79 ? 2.950 -2.009 -13.855 1.00 91.69 79 TYR A C 1
ATOM 651 O O . TYR A 1 79 ? 3.378 -2.931 -14.544 1.00 91.69 79 TYR A O 1
ATOM 659 N N . ARG A 1 80 ? 3.436 -0.768 -13.968 1.00 90.94 80 ARG A N 1
ATOM 660 C CA . ARG A 1 80 ? 4.598 -0.448 -14.819 1.00 90.94 80 ARG A CA 1
ATOM 661 C C . ARG A 1 80 ? 5.916 -0.948 -14.232 1.00 90.94 80 ARG A C 1
ATOM 663 O O . ARG A 1 80 ? 6.863 -1.174 -14.970 1.00 90.94 80 ARG A O 1
ATOM 670 N N . GLY A 1 81 ? 5.966 -1.121 -12.917 1.00 88.44 81 GLY A N 1
ATOM 671 C CA . GLY A 1 81 ? 7.075 -1.723 -12.191 1.00 88.44 81 GLY A CA 1
ATOM 672 C C . GLY A 1 81 ? 7.088 -3.254 -12.209 1.00 88.44 81 GLY A C 1
ATOM 673 O O . GLY A 1 81 ? 7.932 -3.830 -11.521 1.00 88.44 81 GLY A O 1
ATOM 674 N N . PHE A 1 82 ? 6.171 -3.906 -12.935 1.00 85.75 82 PHE A N 1
ATOM 675 C CA . PHE A 1 82 ? 6.158 -5.362 -13.103 1.00 85.75 82 PHE A CA 1
ATOM 676 C C . PHE A 1 82 ? 7.217 -5.762 -14.121 1.00 85.75 82 PHE A C 1
ATOM 678 O O . PHE A 1 82 ? 7.297 -5.199 -15.216 1.00 85.75 82 PHE A O 1
ATOM 685 N N . GLU A 1 83 ? 8.011 -6.760 -13.766 1.00 74.88 83 GLU A N 1
ATOM 686 C CA . GLU A 1 83 ? 8.990 -7.337 -14.669 1.00 74.88 83 GLU A CA 1
ATOM 687 C C . GLU A 1 83 ? 8.318 -8.522 -15.363 1.00 74.88 83 GLU A C 1
ATOM 689 O O . GLU A 1 83 ? 8.261 -9.617 -14.814 1.00 74.88 83 GLU A O 1
ATOM 694 N N . LYS A 1 84 ? 7.805 -8.288 -16.581 1.00 59.06 84 LYS A N 1
ATOM 695 C CA . LYS A 1 84 ? 6.899 -9.197 -17.318 1.00 59.06 84 LYS A CA 1
ATOM 696 C C . LYS A 1 84 ? 7.356 -10.661 -17.418 1.00 59.06 84 LYS A C 1
ATOM 698 O O . LYS A 1 84 ? 6.511 -11.533 -17.603 1.00 59.06 84 LYS A O 1
ATOM 703 N N . ASP A 1 85 ? 8.656 -10.921 -17.301 1.00 59.78 85 ASP A N 1
ATOM 704 C CA . ASP A 1 85 ? 9.265 -12.249 -17.423 1.00 59.78 85 ASP A CA 1
ATOM 705 C C . ASP A 1 85 ? 9.739 -12.836 -16.075 1.00 59.78 85 ASP A C 1
ATOM 707 O O . ASP A 1 85 ? 10.386 -13.886 -16.044 1.00 59.78 85 ASP A O 1
ATOM 711 N N . ASN A 1 86 ? 9.430 -12.188 -14.944 1.00 66.12 86 ASN A N 1
ATOM 712 C CA . ASN A 1 86 ? 9.927 -12.570 -13.624 1.00 66.12 86 ASN A CA 1
ATOM 713 C C . ASN A 1 86 ? 8.840 -13.232 -12.750 1.00 66.12 86 ASN A C 1
ATOM 715 O O . ASN A 1 86 ? 7.823 -12.611 -12.438 1.00 66.12 86 ASN A O 1
ATOM 719 N N . PRO A 1 87 ? 9.066 -14.458 -12.238 1.00 57.56 87 PRO A N 1
ATOM 720 C CA . PRO A 1 87 ? 8.172 -15.120 -11.285 1.00 57.56 87 PRO A CA 1
ATOM 721 C C . PRO A 1 87 ? 7.834 -14.307 -10.020 1.00 57.56 87 PRO A C 1
ATOM 723 O O . PRO A 1 87 ? 6.790 -14.548 -9.410 1.00 57.56 87 PRO A O 1
ATOM 726 N N . THR A 1 88 ? 8.670 -13.339 -9.616 1.00 63.53 88 THR A N 1
ATOM 727 C CA . THR A 1 88 ? 8.373 -12.443 -8.483 1.00 63.53 88 THR A CA 1
ATOM 728 C C . THR A 1 88 ? 7.242 -11.454 -8.758 1.00 63.53 88 THR A C 1
ATOM 730 O O . THR A 1 88 ? 6.745 -10.859 -7.803 1.00 63.53 88 THR A O 1
ATOM 733 N N . ASP A 1 89 ? 6.763 -11.328 -10.003 1.00 69.12 89 ASP A N 1
ATOM 734 C CA . ASP A 1 89 ? 5.579 -10.522 -10.343 1.00 69.12 89 ASP A CA 1
ATOM 735 C C . ASP A 1 89 ? 4.334 -10.929 -9.551 1.00 69.12 89 ASP A C 1
ATOM 737 O O . ASP A 1 89 ? 3.432 -10.126 -9.310 1.00 69.12 89 ASP A O 1
ATOM 741 N N . GLN A 1 90 ? 4.300 -12.167 -9.057 1.00 77.50 90 GLN A N 1
ATOM 742 C CA . GLN A 1 90 ? 3.221 -12.628 -8.196 1.00 77.50 90 GLN A CA 1
ATOM 743 C C . GLN A 1 90 ? 3.108 -11.803 -6.909 1.00 77.50 90 GLN A C 1
ATOM 745 O O . GLN A 1 90 ? 1.999 -11.499 -6.473 1.00 77.50 90 GLN A O 1
ATOM 750 N N . LEU A 1 91 ? 4.235 -11.377 -6.332 1.00 85.69 91 LEU A N 1
ATOM 751 C CA . LEU A 1 91 ? 4.243 -10.551 -5.123 1.00 85.69 91 LEU A CA 1
ATOM 752 C C . LEU A 1 91 ? 3.599 -9.185 -5.359 1.00 85.69 91 LEU A C 1
ATOM 754 O O . LEU A 1 91 ? 3.043 -8.605 -4.428 1.00 85.69 91 LEU A O 1
ATOM 758 N N . TRP A 1 92 ? 3.600 -8.691 -6.597 1.00 88.44 92 TRP A N 1
ATOM 759 C CA . TRP A 1 92 ? 2.909 -7.453 -6.912 1.00 88.44 92 TRP A CA 1
ATOM 760 C C . TRP A 1 92 ? 1.387 -7.595 -6.929 1.00 88.44 92 TRP A C 1
ATOM 762 O O . TRP A 1 92 ? 0.697 -6.672 -6.498 1.00 88.44 92 TRP A O 1
ATOM 772 N N . TRP A 1 93 ? 0.845 -8.752 -7.331 1.00 91.44 93 TRP A N 1
ATOM 773 C CA . TRP A 1 93 ? -0.586 -9.034 -7.146 1.00 91.44 93 TRP A CA 1
ATOM 774 C C . TRP A 1 93 ? -0.966 -8.964 -5.670 1.00 91.44 93 TRP A C 1
ATOM 776 O O . TRP A 1 93 ? -2.005 -8.404 -5.327 1.00 91.44 93 TRP A O 1
ATOM 786 N N . GLN A 1 94 ? -0.104 -9.481 -4.792 1.00 93.06 94 GLN A N 1
ATOM 787 C CA . GLN A 1 94 ? -0.311 -9.358 -3.357 1.00 93.06 94 GLN A CA 1
ATOM 788 C C . GLN A 1 94 ? -0.219 -7.896 -2.897 1.00 93.06 94 GLN A C 1
ATOM 790 O O . GLN A 1 94 ? -1.145 -7.428 -2.248 1.00 93.06 94 GLN A O 1
ATOM 795 N N . LYS A 1 95 ? 0.835 -7.158 -3.274 1.00 93.25 95 LYS A N 1
ATOM 796 C CA . LYS A 1 95 ? 1.034 -5.750 -2.882 1.00 93.25 95 LYS A CA 1
ATOM 797 C C . LYS A 1 95 ? -0.130 -4.851 -3.308 1.00 93.25 95 LYS A C 1
ATOM 799 O O . LYS A 1 95 ? -0.588 -4.039 -2.513 1.00 93.25 95 LYS A O 1
ATOM 804 N N . ILE A 1 96 ? -0.637 -5.011 -4.531 1.00 95.69 96 ILE A N 1
ATOM 805 C CA . ILE A 1 96 ? -1.802 -4.253 -5.013 1.00 95.69 96 ILE A CA 1
ATOM 806 C C . ILE A 1 96 ? -3.086 -4.698 -4.296 1.00 95.69 96 ILE A C 1
ATOM 808 O O . ILE A 1 96 ? -3.933 -3.866 -3.978 1.00 95.69 96 ILE A O 1
ATOM 812 N N . GLY A 1 97 ? -3.240 -5.999 -4.024 1.00 96.75 97 GLY A N 1
ATOM 813 C CA . GLY A 1 97 ? -4.356 -6.516 -3.230 1.00 96.75 97 GLY A CA 1
ATOM 814 C C . GLY A 1 97 ? -4.388 -5.928 -1.820 1.00 96.75 97 GLY A C 1
ATOM 815 O O . GLY A 1 97 ? -5.436 -5.443 -1.399 1.00 96.75 97 GLY A O 1
ATOM 816 N N . ASP A 1 98 ? -3.239 -5.920 -1.140 1.00 96.38 98 ASP A N 1
ATOM 817 C CA . ASP A 1 98 ? -3.050 -5.339 0.193 1.00 96.38 98 ASP A CA 1
ATOM 818 C C . ASP A 1 98 ? -3.369 -3.833 0.167 1.00 96.38 98 ASP A C 1
ATOM 820 O O . ASP A 1 98 ? -4.182 -3.369 0.963 1.00 96.38 98 ASP A O 1
ATOM 824 N N . LEU A 1 99 ? -2.859 -3.092 -0.825 1.00 97.50 99 LEU A N 1
ATOM 825 C CA . LEU A 1 99 ? -3.139 -1.662 -0.985 1.00 97.50 99 LEU A CA 1
ATOM 826 C C . LEU A 1 99 ? -4.641 -1.368 -1.127 1.00 97.50 99 LEU A C 1
ATOM 828 O O . LEU A 1 99 ? -5.178 -0.490 -0.452 1.00 97.50 99 LEU A O 1
ATOM 832 N N . TYR A 1 100 ? -5.347 -2.110 -1.982 1.00 98.38 100 TYR A N 1
ATOM 833 C CA . TYR A 1 100 ? -6.797 -1.955 -2.112 1.00 98.38 100 TYR A CA 1
ATOM 834 C C . TYR A 1 100 ? -7.542 -2.361 -0.835 1.00 98.38 100 TYR A C 1
ATOM 836 O O . TYR A 1 100 ? -8.549 -1.742 -0.497 1.00 98.38 100 TYR A O 1
ATOM 844 N N . PHE A 1 101 ? -7.070 -3.393 -0.132 1.00 98.25 101 PHE A N 1
ATOM 845 C CA . PHE A 1 101 ? -7.688 -3.889 1.096 1.00 98.25 101 PHE A CA 1
ATOM 846 C C . PHE A 1 101 ? -7.610 -2.855 2.220 1.00 98.25 101 PHE A C 1
ATOM 848 O O . PHE A 1 101 ? -8.627 -2.539 2.833 1.00 98.25 101 PHE A O 1
ATOM 855 N N . GLU A 1 102 ? -6.423 -2.294 2.445 1.00 96.69 102 GLU A N 1
ATOM 856 C CA . GLU A 1 102 ? -6.162 -1.278 3.470 1.00 96.69 102 GLU A CA 1
ATOM 857 C C . GLU A 1 102 ? -6.953 0.015 3.225 1.00 96.69 102 GLU A C 1
ATOM 859 O O . GLU A 1 102 ? -7.289 0.722 4.171 1.00 96.69 102 GLU A O 1
ATOM 864 N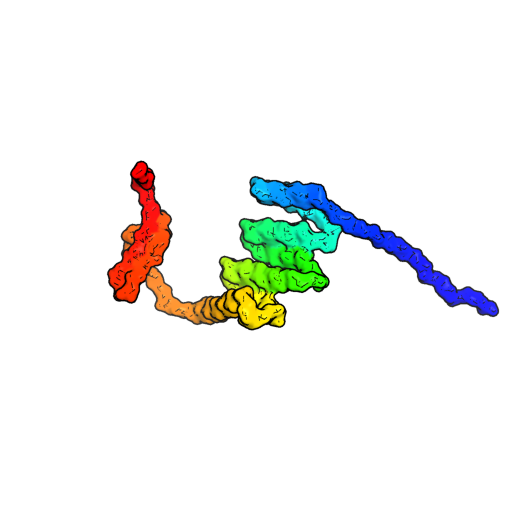 N . ASN A 1 103 ? -7.332 0.277 1.970 1.00 96.81 103 ASN A N 1
ATOM 865 C CA . ASN A 1 103 ? -8.130 1.436 1.568 1.00 96.81 103 ASN A CA 1
ATOM 866 C C . ASN A 1 103 ? -9.628 1.126 1.385 1.00 96.81 103 ASN A C 1
ATOM 868 O O . ASN A 1 103 ? -10.368 1.927 0.817 1.00 96.81 103 ASN A O 1
ATOM 872 N N . GLY A 1 104 ? -10.101 -0.041 1.840 1.00 96.38 104 GLY A N 1
ATOM 873 C CA . GLY A 1 104 ? -11.523 -0.405 1.816 1.00 96.38 104 GLY A CA 1
ATOM 874 C C . GLY A 1 104 ? -12.100 -0.694 0.424 1.00 96.38 104 GLY A C 1
ATOM 875 O O . GLY A 1 104 ? -13.310 -0.855 0.263 1.00 96.38 104 GLY A O 1
ATOM 876 N N . LEU A 1 105 ? -11.252 -0.810 -0.599 1.00 98.00 105 LEU A N 1
ATOM 877 C CA . LEU A 1 105 ? -11.627 -1.111 -1.981 1.00 98.00 105 LEU A CA 1
ATOM 878 C C . LEU A 1 105 ? -11.713 -2.634 -2.183 1.00 98.00 105 LEU A C 1
ATOM 880 O O . LEU A 1 105 ? -11.015 -3.240 -3.000 1.00 98.00 105 LEU A O 1
ATOM 884 N N . TYR A 1 106 ? -12.591 -3.269 -1.404 1.00 98.31 106 TYR A N 1
ATOM 885 C CA . TYR A 1 106 ? -12.667 -4.726 -1.253 1.00 98.31 106 TYR A CA 1
ATOM 886 C C . TYR A 1 106 ? -12.883 -5.521 -2.554 1.00 98.31 106 TYR A C 1
ATOM 888 O O . TYR A 1 106 ? -12.254 -6.576 -2.700 1.00 98.31 106 TYR A O 1
ATOM 896 N N . PRO A 1 107 ? -13.710 -5.076 -3.528 1.00 98.25 107 PRO A N 1
ATOM 897 C CA . PRO A 1 107 ? -13.848 -5.790 -4.800 1.00 98.25 107 PRO A CA 1
ATOM 898 C C . PRO A 1 107 ? -12.526 -5.876 -5.576 1.00 98.25 107 PRO A C 1
ATOM 900 O O . PRO A 1 107 ? -12.151 -6.954 -6.050 1.00 98.25 107 PRO A O 1
ATOM 903 N N . ASN A 1 108 ? -11.785 -4.767 -5.646 1.00 98.19 108 ASN A N 1
ATOM 904 C CA . ASN A 1 108 ? -10.489 -4.698 -6.316 1.00 98.19 108 ASN A CA 1
ATOM 905 C C . ASN A 1 108 ? -9.447 -5.526 -5.562 1.00 98.19 108 ASN A C 1
ATOM 907 O O . ASN A 1 108 ? -8.733 -6.313 -6.185 1.00 98.19 108 ASN A O 1
ATOM 911 N N . ALA A 1 109 ? -9.407 -5.423 -4.232 1.00 98.38 109 ALA A N 1
ATOM 912 C CA . ALA A 1 109 ? -8.530 -6.237 -3.395 1.00 98.38 109 ALA A CA 1
ATOM 913 C C . ALA A 1 109 ? -8.753 -7.737 -3.640 1.00 98.38 109 ALA A C 1
ATOM 915 O O . ALA A 1 109 ? -7.820 -8.479 -3.954 1.00 98.38 109 ALA A O 1
ATOM 916 N N . MET A 1 110 ? -10.015 -8.181 -3.601 1.00 98.19 110 MET A N 1
ATOM 917 C CA . MET A 1 110 ? -10.385 -9.577 -3.837 1.00 98.19 110 MET A CA 1
ATOM 918 C C . MET A 1 110 ? -9.940 -10.072 -5.219 1.00 98.19 110 MET A C 1
ATOM 920 O O . MET A 1 110 ? -9.479 -11.209 -5.336 1.00 98.19 110 MET A O 1
ATOM 924 N N . TYR A 1 111 ? -10.072 -9.251 -6.265 1.00 96.56 111 TYR A N 1
ATOM 925 C CA . TYR A 1 111 ? -9.599 -9.605 -7.605 1.00 96.56 111 TYR A CA 1
ATOM 926 C C . TYR A 1 111 ? -8.088 -9.893 -7.618 1.00 96.56 111 TYR A C 1
ATOM 928 O O . TYR A 1 111 ? -7.666 -10.932 -8.131 1.00 96.56 111 TYR A O 1
ATOM 936 N N . HIS A 1 112 ? -7.279 -9.025 -7.005 1.00 95.75 112 HIS A N 1
ATOM 937 C CA . HIS A 1 112 ? -5.821 -9.171 -6.996 1.00 95.75 112 HIS A CA 1
ATOM 938 C C . HIS A 1 112 ? -5.362 -10.328 -6.098 1.00 95.75 112 HIS A C 1
ATOM 940 O O . HIS A 1 112 ? -4.502 -11.108 -6.507 1.00 95.75 112 HIS A O 1
ATOM 946 N N . PHE A 1 113 ? -6.001 -10.551 -4.946 1.00 97.00 113 PHE A N 1
ATOM 947 C CA . PHE A 1 113 ? -5.717 -11.738 -4.133 1.00 97.00 113 PHE A CA 1
ATOM 948 C C . PHE A 1 113 ? -6.064 -13.040 -4.857 1.00 97.00 113 PHE A C 1
ATOM 950 O O . PHE A 1 113 ? -5.302 -14.000 -4.770 1.00 97.00 113 PHE A O 1
ATOM 957 N N . LYS A 1 114 ? -7.165 -13.082 -5.624 1.00 95.25 114 LYS A N 1
ATOM 958 C CA . LYS A 1 114 ? -7.513 -14.245 -6.461 1.00 95.25 114 LYS A CA 1
ATOM 959 C C . LYS A 1 114 ? -6.458 -14.515 -7.533 1.00 95.25 114 LYS A C 1
ATOM 961 O O . LYS A 1 114 ? -6.117 -15.672 -7.767 1.00 95.25 114 LYS A O 1
ATOM 966 N N . LYS A 1 115 ? -5.924 -13.461 -8.160 1.00 92.25 115 LYS A N 1
ATOM 967 C CA . LYS A 1 115 ? -4.786 -13.581 -9.081 1.00 92.25 115 LYS A CA 1
ATOM 968 C C . LYS A 1 115 ? -3.555 -14.121 -8.364 1.00 92.25 115 LYS A C 1
ATOM 970 O O . LYS A 1 115 ? -2.950 -15.053 -8.871 1.00 92.25 115 LYS A O 1
ATOM 975 N N . PHE A 1 116 ? -3.233 -13.604 -7.180 1.00 92.81 116 PHE A N 1
ATOM 976 C CA . PHE A 1 116 ? -2.076 -14.041 -6.404 1.00 92.81 116 PHE A CA 1
ATOM 977 C C . PHE A 1 116 ? -2.138 -15.530 -6.036 1.00 92.81 116 PHE A C 1
ATOM 979 O O . PHE A 1 116 ? -1.210 -16.275 -6.348 1.00 92.81 116 PHE A O 1
ATOM 986 N N . VAL A 1 117 ? -3.243 -15.995 -5.439 1.00 93.12 117 VAL A N 1
ATOM 987 C CA . VAL A 1 117 ? -3.367 -17.392 -4.974 1.00 93.12 117 VAL A CA 1
ATOM 988 C C . VAL A 1 117 ? -3.367 -18.417 -6.105 1.00 93.12 117 VAL A C 1
ATOM 990 O O . VAL A 1 117 ? -3.010 -19.565 -5.861 1.00 93.12 117 VAL A O 1
ATOM 993 N N . ALA A 1 118 ? -3.721 -18.023 -7.335 1.00 90.62 118 ALA A N 1
ATOM 994 C CA . ALA A 1 118 ? -3.687 -18.907 -8.501 1.00 90.62 118 ALA A CA 1
ATOM 995 C C . ALA A 1 118 ? -2.273 -19.420 -8.833 1.00 90.62 118 ALA A C 1
ATOM 997 O O . ALA A 1 118 ? -2.144 -20.426 -9.527 1.00 90.62 118 ALA A O 1
ATOM 998 N N . PHE A 1 119 ? -1.230 -18.759 -8.323 1.00 86.25 119 PHE A N 1
ATOM 999 C CA . PHE A 1 119 ? 0.164 -19.147 -8.531 1.00 86.25 119 PHE A CA 1
ATOM 1000 C C . PHE A 1 119 ? 0.858 -19.708 -7.281 1.00 86.25 119 PHE A C 1
ATOM 1002 O O . PHE A 1 119 ? 2.017 -20.109 -7.357 1.00 86.25 119 PHE A O 1
ATOM 1009 N N . GLN A 1 120 ? 0.181 -19.742 -6.130 1.00 85.25 120 GLN A N 1
ATOM 1010 C CA . GLN A 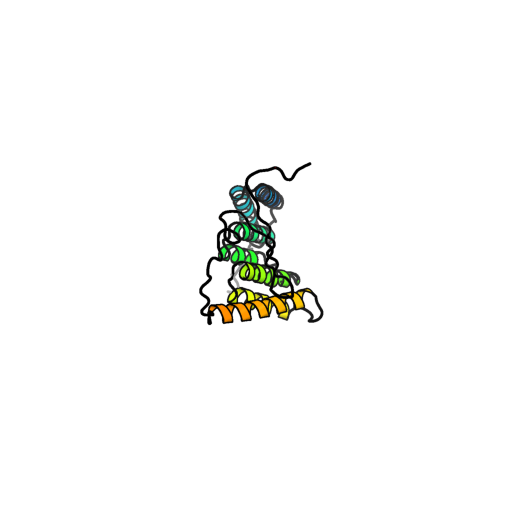1 120 ? 0.775 -20.202 -4.873 1.00 85.25 120 GLN A CA 1
ATOM 1011 C C . GLN A 1 120 ? 0.416 -21.664 -4.581 1.00 85.25 120 GLN A C 1
ATOM 1013 O O . GLN A 1 120 ? -0.692 -22.121 -4.867 1.00 85.25 120 GLN A O 1
ATOM 1018 N N . SER A 1 121 ? 1.331 -22.391 -3.932 1.00 87.44 121 SER A N 1
ATOM 1019 C CA . SER A 1 121 ? 0.999 -23.679 -3.305 1.00 87.44 121 SER A CA 1
ATOM 1020 C C . SER A 1 121 ? 0.053 -23.447 -2.124 1.00 87.44 121 SER A C 1
ATOM 1022 O O . SER A 1 121 ? 0.209 -22.489 -1.363 1.00 87.44 121 SER A O 1
ATOM 1024 N N . LYS A 1 122 ? -0.924 -24.342 -1.946 1.00 89.06 122 LYS A N 1
ATOM 1025 C CA . LYS A 1 122 ? -1.947 -24.221 -0.894 1.00 89.06 122 LYS A CA 1
ATOM 1026 C C . LYS A 1 122 ? -1.363 -24.318 0.519 1.00 89.06 122 LYS A C 1
ATOM 1028 O O . LYS A 1 122 ? -1.952 -23.829 1.483 1.00 89.06 122 LYS A O 1
ATOM 1033 N N . GLU A 1 123 ? -0.206 -24.952 0.641 1.00 88.00 123 GLU A N 1
ATOM 1034 C CA . GLU A 1 123 ? 0.523 -25.161 1.885 1.00 88.00 123 GLU A CA 1
ATOM 1035 C C . GLU A 1 123 ? 1.292 -23.900 2.310 1.00 88.00 123 GLU A C 1
ATOM 1037 O O . GLU A 1 123 ? 1.564 -23.721 3.502 1.00 88.00 123 GLU A O 1
ATOM 1042 N N . ALA A 1 124 ? 1.598 -23.006 1.362 1.00 88.25 124 ALA A N 1
ATOM 1043 C CA . ALA A 1 124 ? 2.373 -21.798 1.602 1.00 88.25 124 ALA A CA 1
ATOM 1044 C C . ALA A 1 124 ? 1.659 -20.827 2.559 1.00 88.25 124 ALA A C 1
ATOM 1046 O O . ALA A 1 124 ? 0.448 -20.598 2.483 1.00 88.25 124 ALA A O 1
ATOM 1047 N N . ALA A 1 125 ? 2.428 -20.183 3.442 1.00 87.44 125 ALA A N 1
ATOM 1048 C CA . ALA A 1 125 ? 1.896 -19.202 4.389 1.00 87.44 125 ALA A CA 1
ATOM 1049 C C . ALA A 1 125 ? 1.200 -18.023 3.680 1.00 87.44 125 ALA A C 1
ATOM 1051 O O . ALA A 1 125 ? 0.115 -17.606 4.090 1.00 87.44 125 ALA A O 1
ATOM 1052 N N . PHE A 1 126 ? 1.777 -17.538 2.575 1.00 86.88 126 PHE A N 1
ATOM 1053 C CA . PHE A 1 126 ? 1.199 -16.450 1.783 1.00 86.88 126 PHE A CA 1
ATOM 1054 C C . PHE A 1 126 ? -0.142 -16.825 1.141 1.00 86.88 126 PHE A C 1
ATOM 1056 O O . PHE A 1 126 ? -1.041 -15.987 1.096 1.00 86.88 126 PHE A O 1
ATOM 1063 N N . TYR A 1 127 ? -0.328 -18.087 0.730 1.00 92.06 127 TYR A N 1
ATOM 1064 C CA . TYR A 1 127 ? -1.620 -18.569 0.235 1.00 92.06 127 TYR A CA 1
ATOM 1065 C C . TYR A 1 127 ? -2.692 -18.460 1.322 1.00 92.06 127 TYR A C 1
ATOM 1067 O O . TYR A 1 127 ? -3.749 -17.873 1.097 1.00 92.06 127 TYR A O 1
ATOM 1075 N N . LYS A 1 128 ? -2.404 -18.956 2.534 1.00 94.25 128 LYS A N 1
ATOM 1076 C CA . LYS A 1 128 ? -3.346 -18.896 3.665 1.00 94.25 128 LYS A CA 1
ATOM 1077 C C . LYS A 1 128 ? -3.717 -17.454 4.020 1.00 94.25 128 LYS A C 1
ATOM 1079 O O . LYS A 1 128 ? -4.898 -17.168 4.213 1.00 94.25 128 LYS A O 1
ATOM 1084 N N . LYS A 1 129 ? -2.733 -16.545 4.046 1.00 94.00 129 LYS A N 1
ATOM 1085 C CA . LYS A 1 129 ? -2.965 -15.111 4.285 1.00 94.00 129 LYS A CA 1
ATOM 1086 C C . LYS A 1 129 ? -3.887 -14.506 3.218 1.00 94.00 129 LYS A C 1
ATOM 1088 O O . LYS A 1 129 ? -4.879 -13.871 3.558 1.00 94.00 129 LYS A O 1
ATOM 1093 N N . ALA A 1 130 ? -3.610 -14.741 1.937 1.00 95.50 130 ALA A N 1
ATOM 1094 C CA . ALA A 1 130 ? -4.418 -14.191 0.850 1.00 95.50 130 ALA A CA 1
ATOM 1095 C C . ALA A 1 130 ? -5.842 -14.774 0.803 1.00 95.50 130 ALA A C 1
ATOM 1097 O O . ALA A 1 130 ? -6.792 -14.044 0.531 1.00 95.50 130 ALA A O 1
ATOM 1098 N N . ILE A 1 131 ? -6.029 -16.059 1.135 1.00 97.62 131 ILE A N 1
ATOM 1099 C CA . ILE A 1 131 ? -7.367 -16.653 1.291 1.00 97.62 131 ILE A CA 1
ATOM 1100 C C . ILE A 1 131 ? -8.145 -15.977 2.423 1.00 97.62 131 ILE A C 1
ATOM 1102 O O . ILE A 1 131 ? -9.327 -15.682 2.243 1.00 97.62 131 ILE A O 1
ATOM 1106 N N . LYS A 1 132 ? -7.496 -15.683 3.557 1.00 97.50 132 LYS A N 1
ATOM 1107 C CA . LYS A 1 132 ? -8.128 -14.933 4.648 1.00 97.50 132 LYS A CA 1
ATOM 1108 C C . LYS A 1 132 ? -8.573 -13.544 4.183 1.00 97.50 132 LYS A C 1
ATOM 1110 O O . LYS A 1 132 ? -9.723 -13.186 4.410 1.00 97.50 132 LYS A O 1
ATOM 1115 N N . HIS A 1 133 ? -7.729 -12.815 3.452 1.00 98.25 133 HIS A N 1
ATOM 1116 C CA . HIS A 1 133 ? -8.127 -11.524 2.883 1.00 98.25 133 HIS A CA 1
ATOM 1117 C C . HIS A 1 133 ? -9.285 -11.638 1.882 1.00 98.25 133 HIS A C 1
ATOM 1119 O O . HIS A 1 133 ? -10.174 -10.795 1.891 1.00 98.25 133 HIS A O 1
ATOM 1125 N N . ILE A 1 134 ? -9.335 -12.687 1.051 1.00 98.50 134 ILE A N 1
ATOM 1126 C CA . ILE A 1 134 ? -10.483 -12.926 0.157 1.00 98.50 134 ILE A CA 1
ATOM 1127 C C . ILE A 1 134 ? -11.772 -13.104 0.968 1.00 98.50 134 ILE A C 1
ATOM 1129 O O . ILE A 1 134 ? -12.794 -12.517 0.613 1.00 98.50 134 ILE A O 1
ATOM 1133 N N . GLN A 1 135 ? -11.732 -13.885 2.051 1.00 98.44 135 GLN A N 1
ATOM 1134 C CA . GLN A 1 135 ? -12.881 -14.075 2.942 1.00 98.44 135 GLN A CA 1
ATOM 1135 C C . GLN A 1 135 ? -13.310 -12.757 3.597 1.00 98.44 135 GLN A C 1
ATOM 1137 O O . GLN A 1 135 ? -14.502 -12.458 3.637 1.00 98.44 135 GLN A O 1
ATOM 1142 N N . ASP A 1 136 ? -12.348 -11.947 4.037 1.00 98.31 136 ASP A N 1
ATOM 1143 C CA . ASP A 1 136 ? -12.612 -10.641 4.643 1.00 98.31 136 ASP A CA 1
ATOM 1144 C C . ASP A 1 136 ? -13.222 -9.661 3.639 1.00 98.31 136 ASP A C 1
ATOM 1146 O O . ASP A 1 136 ? -14.214 -9.008 3.952 1.00 98.31 136 ASP A O 1
ATOM 1150 N N . CYS A 1 137 ? -12.720 -9.619 2.400 1.00 98.62 137 CYS A N 1
ATOM 1151 C CA . CYS A 1 137 ? -13.333 -8.836 1.329 1.00 98.62 137 CYS A CA 1
ATOM 1152 C C . CYS A 1 137 ? -14.770 -9.284 1.047 1.00 98.62 137 CYS A C 1
ATOM 1154 O O . CYS A 1 137 ? -15.649 -8.445 0.873 1.00 98.62 137 CYS A O 1
ATOM 1156 N N . MET A 1 138 ? -15.025 -10.596 0.990 1.00 98.25 138 MET A N 1
ATOM 1157 C CA . MET A 1 138 ? -16.372 -11.128 0.762 1.00 98.25 138 MET A CA 1
ATOM 1158 C C . MET A 1 138 ? -17.330 -10.722 1.882 1.00 98.25 138 MET A C 1
ATOM 1160 O O . MET A 1 138 ? -18.441 -10.270 1.602 1.00 98.25 138 MET A O 1
ATOM 1164 N N . PHE A 1 139 ? -16.888 -10.849 3.134 1.00 97.62 139 PHE A N 1
ATOM 1165 C CA . PHE A 1 139 ? -17.654 -10.397 4.287 1.00 97.62 139 PHE A CA 1
ATOM 1166 C C . PHE A 1 139 ? -17.924 -8.891 4.216 1.00 97.62 139 PHE A C 1
ATOM 1168 O O . PHE A 1 139 ? -19.076 -8.483 4.326 1.00 97.62 139 PHE A O 1
A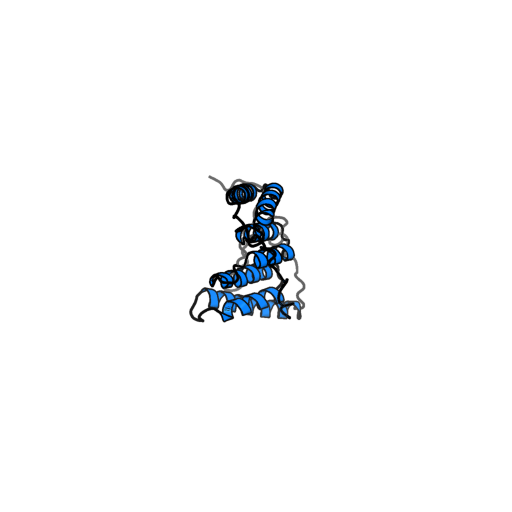TOM 1175 N N . ALA A 1 140 ? -16.896 -8.074 3.972 1.00 97.31 140 ALA A N 1
ATOM 1176 C CA . ALA A 1 140 ? -17.014 -6.621 3.925 1.00 97.31 140 ALA A CA 1
ATOM 1177 C C . ALA A 1 140 ? -17.974 -6.153 2.823 1.00 97.31 140 ALA A C 1
ATOM 1179 O O . ALA A 1 140 ? -18.860 -5.346 3.088 1.00 97.31 140 ALA A O 1
ATOM 1180 N N . VAL A 1 141 ? -17.872 -6.708 1.610 1.00 97.56 141 VAL A N 1
ATOM 1181 C CA . VAL A 1 141 ? -18.815 -6.418 0.514 1.00 97.56 141 VAL A CA 1
ATOM 1182 C C . VAL A 1 141 ? -20.247 -6.780 0.914 1.00 97.56 141 VAL A C 1
ATOM 1184 O O . VAL A 1 141 ? -21.171 -5.998 0.677 1.00 97.56 141 VAL A O 1
ATOM 1187 N N . GLY A 1 142 ? -20.436 -7.939 1.551 1.00 96.75 142 GLY A N 1
ATOM 1188 C CA . GLY A 1 142 ? -21.737 -8.373 2.055 1.00 96.75 142 GLY A CA 1
ATOM 1189 C C . GLY A 1 142 ? -22.297 -7.442 3.132 1.00 96.75 142 GLY A C 1
ATOM 1190 O O . GLY A 1 142 ? -23.458 -7.051 3.040 1.00 96.75 142 GLY A O 1
ATOM 1191 N N . ALA A 1 143 ? -21.477 -7.053 4.109 1.00 94.88 143 ALA A N 1
ATOM 1192 C CA . ALA A 1 143 ? -21.856 -6.183 5.220 1.00 94.88 143 ALA A CA 1
ATOM 1193 C C . ALA A 1 143 ? -22.148 -4.742 4.770 1.00 94.88 143 ALA A C 1
ATOM 1195 O O . ALA A 1 143 ? -23.103 -4.138 5.245 1.00 94.88 143 ALA A O 1
ATOM 1196 N N . ILE A 1 144 ? -21.377 -4.208 3.816 1.00 93.56 144 ILE A N 1
ATOM 1197 C CA . ILE A 1 144 ? -21.629 -2.888 3.213 1.00 93.56 144 ILE A CA 1
ATOM 1198 C C . ILE A 1 144 ? -22.951 -2.893 2.443 1.00 93.56 144 ILE A C 1
ATOM 1200 O O . ILE A 1 144 ? -23.713 -1.933 2.517 1.00 93.56 144 ILE A O 1
ATOM 1204 N N . SER A 1 145 ? -23.235 -3.977 1.717 1.00 95.38 145 SER A N 1
ATOM 1205 C CA . SER A 1 145 ? -24.475 -4.104 0.941 1.00 95.38 145 SER A CA 1
ATOM 1206 C C . SER A 1 145 ? -25.701 -4.369 1.820 1.00 95.38 145 SER A C 1
ATOM 1208 O O . SER A 1 145 ? -26.819 -4.070 1.413 1.00 95.38 145 SER A O 1
ATOM 1210 N N . ASN A 1 146 ? -25.500 -4.934 3.013 1.00 94.88 146 ASN A N 1
ATOM 1211 C CA . ASN A 1 146 ? -26.550 -5.286 3.965 1.00 94.88 146 ASN A CA 1
ATOM 1212 C C . ASN A 1 146 ? -26.208 -4.707 5.345 1.00 94.88 146 ASN A C 1
ATOM 1214 O O . ASN A 1 146 ? -25.853 -5.463 6.257 1.00 94.88 146 ASN A O 1
ATOM 1218 N N . PRO A 1 147 ? -26.268 -3.374 5.508 1.00 91.81 147 PRO A N 1
ATOM 1219 C CA . PRO A 1 147 ? -25.942 -2.759 6.779 1.00 91.81 147 PRO A CA 1
ATOM 1220 C C . PRO A 1 147 ? -26.923 -3.242 7.848 1.00 91.81 147 PRO A C 1
ATOM 1222 O O . PRO A 1 147 ? -28.138 -3.277 7.643 1.00 91.81 147 PRO A O 1
ATOM 1225 N N . VAL A 1 148 ? -26.391 -3.609 9.009 1.00 90.06 148 VAL A N 1
ATOM 1226 C CA . VAL A 1 148 ? -27.214 -3.845 10.196 1.00 90.06 148 VAL A CA 1
ATOM 1227 C C . VAL A 1 148 ? -27.822 -2.523 10.660 1.00 90.06 148 VAL A C 1
ATOM 1229 O O . VAL A 1 148 ? -27.141 -1.496 10.643 1.00 90.06 148 VAL A O 1
ATOM 1232 N N . ASP A 1 149 ? -29.086 -2.542 11.103 1.00 89.38 149 ASP A N 1
ATOM 1233 C CA . ASP A 1 149 ? -29.711 -1.392 11.775 1.00 89.38 149 ASP A CA 1
ATOM 1234 C C . ASP A 1 149 ? -29.082 -1.218 13.161 1.00 89.38 149 ASP A C 1
ATOM 1236 O O . ASP A 1 149 ? -29.601 -1.645 14.193 1.00 89.38 14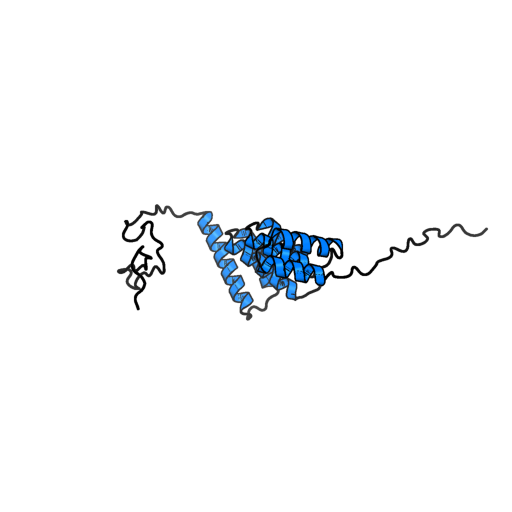9 ASP A O 1
ATOM 1240 N N . PHE A 1 150 ? -27.883 -0.648 13.159 1.00 88.44 150 PHE A N 1
ATOM 1241 C CA . PHE A 1 150 ? -27.118 -0.332 14.342 1.00 88.44 150 PHE A CA 1
ATOM 1242 C C . PHE A 1 150 ? -27.010 1.181 14.456 1.00 88.44 150 PHE A C 1
ATOM 1244 O O . PHE A 1 150 ? -26.399 1.855 13.628 1.00 88.44 150 PHE A O 1
ATOM 1251 N N . LYS A 1 151 ? -27.605 1.716 15.518 1.00 88.12 151 LYS A N 1
ATOM 1252 C CA . LYS A 1 151 ? -27.514 3.130 15.874 1.00 88.12 151 LYS A CA 1
ATOM 1253 C C . LYS A 1 151 ? -26.527 3.239 17.030 1.00 88.12 151 LYS A C 1
ATOM 1255 O O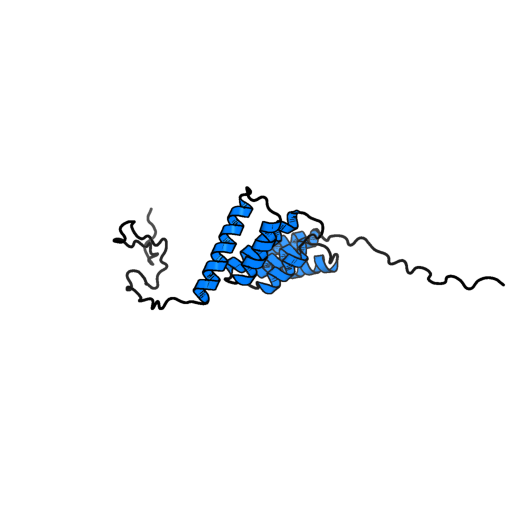 . LYS A 1 151 ? -26.949 3.020 18.171 1.00 88.12 151 LYS A O 1
ATOM 1260 N N . PRO A 1 152 ? -25.232 3.505 16.764 1.00 88.88 152 PRO A N 1
ATOM 1261 C CA . PRO A 1 152 ? -24.253 3.635 17.830 1.00 88.88 152 PRO A CA 1
ATOM 1262 C C . PRO A 1 152 ? -24.721 4.713 18.803 1.00 88.88 152 PRO A C 1
ATOM 1264 O O . PRO A 1 152 ? -25.045 5.833 18.411 1.00 88.88 152 PRO A O 1
ATOM 1267 N N . LYS A 1 153 ? -24.786 4.353 20.083 1.00 91.31 153 LYS A N 1
ATOM 1268 C CA . LYS A 1 153 ? -25.030 5.300 21.166 1.00 91.31 153 LYS A CA 1
ATOM 1269 C C . LYS A 1 153 ? -23.694 5.580 21.824 1.00 91.31 153 LYS A C 1
ATOM 1271 O O . LYS A 1 153 ? -23.020 4.646 22.244 1.00 91.31 153 LYS A O 1
ATOM 1276 N N . ASN A 1 154 ? -23.331 6.854 21.902 1.00 90.81 154 ASN A N 1
ATOM 1277 C CA . ASN A 1 154 ? -22.226 7.288 22.742 1.00 90.81 154 ASN A CA 1
ATOM 1278 C C . ASN A 1 154 ? -22.545 6.869 24.190 1.00 90.81 154 ASN A C 1
ATOM 1280 O O . ASN A 1 154 ? -23.637 7.154 24.686 1.00 90.81 154 ASN A O 1
ATOM 1284 N N . ILE A 1 155 ? -21.632 6.139 24.830 1.00 89.94 155 ILE A N 1
ATOM 1285 C CA . ILE A 1 155 ? -21.827 5.572 26.176 1.00 89.94 155 ILE A CA 1
ATOM 1286 C C . ILE A 1 155 ? -21.234 6.459 27.281 1.00 89.94 155 ILE A C 1
ATOM 1288 O O . ILE A 1 155 ? -21.033 6.015 28.410 1.00 89.94 155 ILE A O 1
ATOM 1292 N N . GLY A 1 156 ? -21.015 7.735 26.964 1.00 92.00 156 GLY A N 1
ATOM 1293 C CA . GLY A 1 156 ? -20.602 8.786 27.881 1.00 92.00 156 GLY A CA 1
ATOM 1294 C C . GLY A 1 156 ? -19.108 9.089 27.829 1.00 92.00 156 GLY A C 1
ATOM 1295 O O . GLY A 1 156 ? -18.294 8.324 27.309 1.00 92.00 156 GLY A O 1
ATOM 1296 N N . GLU A 1 157 ? -18.734 10.206 28.447 1.00 89.94 157 GLU A N 1
ATOM 1297 C CA . GLU A 1 157 ? -17.361 10.729 28.479 1.00 89.94 157 GLU A CA 1
ATOM 1298 C C . GLU A 1 157 ? -16.363 9.822 29.212 1.00 89.94 157 GLU A C 1
ATOM 1300 O O . GLU A 1 157 ? -15.162 10.061 29.157 1.00 89.94 157 GLU A O 1
ATOM 1305 N N . ASN A 1 158 ? -16.813 8.756 29.878 1.00 86.44 158 ASN A N 1
ATOM 1306 C CA . ASN A 1 158 ? -15.927 7.749 30.469 1.00 86.44 158 ASN A CA 1
ATOM 1307 C C . ASN A 1 158 ? -15.289 6.827 29.422 1.00 86.44 158 ASN A C 1
ATOM 1309 O O . ASN A 1 158 ? -14.281 6.197 29.725 1.00 86.44 158 ASN A O 1
ATOM 1313 N N . ILE A 1 159 ? -15.861 6.746 28.216 1.00 87.88 159 ILE A N 1
ATOM 1314 C CA . ILE A 1 159 ? -15.370 5.886 27.128 1.00 87.88 159 ILE A CA 1
ATOM 1315 C C . ILE A 1 159 ? -15.326 6.596 25.775 1.00 87.88 159 ILE A C 1
ATOM 1317 O O . ILE A 1 159 ? -14.574 6.173 24.918 1.00 87.88 159 ILE A O 1
ATOM 1321 N N . ASN A 1 160 ? -16.153 7.611 25.535 1.00 90.50 160 ASN A N 1
ATOM 1322 C CA . ASN A 1 160 ? -16.144 8.383 24.295 1.00 90.50 160 ASN A CA 1
ATOM 1323 C C . ASN A 1 160 ? -15.739 9.827 24.596 1.00 90.50 160 ASN A C 1
ATOM 1325 O O . ASN A 1 160 ? -16.498 10.757 24.318 1.00 90.50 160 ASN A O 1
ATOM 1329 N N . SER A 1 161 ? -14.587 10.003 25.247 1.00 89.81 161 SER A N 1
ATOM 1330 C CA . SER A 1 161 ? -14.061 11.342 25.530 1.00 89.81 161 SER A CA 1
ATOM 1331 C C . SER A 1 161 ? -13.390 11.958 24.302 1.00 89.81 161 SER A C 1
ATOM 1333 O O . SER A 1 161 ? -13.158 11.295 23.296 1.00 89.81 161 SER A O 1
ATOM 1335 N N . GLU A 1 162 ? -13.021 13.235 24.395 1.00 89.50 162 GLU A N 1
ATOM 1336 C CA . GLU A 1 162 ? -12.184 13.892 23.381 1.00 89.50 162 GLU A CA 1
ATOM 1337 C C . GLU A 1 162 ? -10.709 13.443 23.426 1.00 89.50 162 GLU A C 1
ATOM 1339 O O . GLU A 1 162 ? -9.906 13.819 22.571 1.00 89.50 162 GLU A O 1
ATOM 1344 N N . MET A 1 163 ? -10.314 12.673 24.446 1.00 89.19 163 MET A N 1
ATOM 1345 C CA . MET A 1 163 ? -8.941 12.205 24.619 1.00 89.19 163 MET A CA 1
ATOM 1346 C C . MET A 1 163 ? -8.674 10.950 23.791 1.00 89.19 163 MET A C 1
ATOM 1348 O O . MET A 1 163 ? -9.568 10.157 23.520 1.00 89.19 163 MET A O 1
ATOM 1352 N N . ALA A 1 164 ? -7.408 10.732 23.431 1.00 89.31 164 ALA A N 1
ATOM 1353 C CA . ALA A 1 164 ? -7.016 9.516 22.730 1.00 89.31 164 ALA A CA 1
ATOM 1354 C C . ALA A 1 164 ? -7.194 8.290 23.641 1.00 89.31 164 ALA A C 1
ATOM 1356 O O . ALA A 1 164 ? -6.541 8.179 24.684 1.00 89.31 164 ALA A O 1
ATOM 1357 N N . GLU A 1 165 ? -8.052 7.368 23.220 1.00 90.50 165 GLU A N 1
ATOM 1358 C CA . GLU A 1 165 ? -8.366 6.117 23.908 1.00 90.50 165 GLU A CA 1
ATOM 1359 C C . GLU A 1 165 ? -7.894 4.932 23.062 1.00 90.50 165 GLU A C 1
ATOM 1361 O O . GLU A 1 165 ? -7.988 4.940 21.835 1.00 90.50 165 GLU A O 1
ATOM 1366 N N . TYR A 1 166 ? -7.318 3.927 23.711 1.00 88.50 166 TYR A N 1
ATOM 1367 C CA . TYR A 1 166 ? -6.627 2.820 23.062 1.00 88.50 166 TYR A CA 1
ATOM 1368 C C . TYR A 1 166 ? -6.772 1.527 23.865 1.00 88.50 166 TYR A C 1
ATOM 1370 O O . TYR A 1 166 ? -7.171 1.532 25.029 1.00 88.50 166 TYR A O 1
ATOM 1378 N N . LEU A 1 167 ? -6.440 0.410 23.211 1.00 90.88 167 LEU A N 1
ATOM 1379 C CA . LEU A 1 167 ? -6.468 -0.941 23.781 1.00 90.88 167 LEU A CA 1
ATOM 1380 C C . LEU A 1 167 ? -7.817 -1.313 24.436 1.00 90.88 167 LEU A C 1
ATOM 1382 O O . LEU A 1 167 ? -7.824 -1.761 25.584 1.00 90.88 167 LEU A O 1
ATOM 1386 N N . PRO A 1 168 ? -8.961 -1.146 23.740 1.00 93.31 168 PRO A N 1
ATOM 1387 C CA . PRO A 1 168 ? -10.238 -1.571 24.290 1.00 93.31 168 PRO A CA 1
ATOM 1388 C C . PRO A 1 168 ? -10.239 -3.086 24.517 1.00 93.31 168 PRO A C 1
ATOM 1390 O O . PRO A 1 168 ? -9.888 -3.867 23.631 1.00 93.31 168 PRO A O 1
ATOM 1393 N N . PHE A 1 169 ? -10.666 -3.499 25.705 1.00 93.88 169 PHE A N 1
ATOM 1394 C CA . PHE A 1 169 ? -10.766 -4.891 26.114 1.00 93.88 169 PHE A CA 1
ATOM 1395 C C . PHE A 1 169 ? -12.126 -5.145 26.763 1.00 93.88 169 PHE A C 1
ATOM 1397 O O . PHE A 1 169 ? -12.522 -4.442 27.689 1.00 93.88 169 PHE A O 1
ATOM 1404 N N . ILE A 1 170 ? -12.832 -6.172 26.290 1.00 93.25 170 ILE A N 1
ATOM 1405 C CA . ILE A 1 170 ? -14.025 -6.709 26.950 1.00 93.25 170 ILE A CA 1
ATOM 1406 C C . ILE A 1 170 ? -13.600 -7.993 27.663 1.00 93.25 170 ILE A C 1
ATOM 1408 O O . ILE A 1 170 ? -12.992 -8.866 27.039 1.00 93.25 170 ILE A O 1
ATOM 1412 N N . SER A 1 171 ? -13.906 -8.124 28.954 1.00 94.50 171 SER A N 1
ATOM 1413 C CA . SER A 1 171 ? -13.658 -9.369 29.689 1.00 94.50 171 SER A CA 1
ATOM 1414 C C . SER A 1 171 ? -14.409 -10.543 29.055 1.00 94.50 171 SER A C 1
ATOM 1416 O O . SER A 1 171 ? -15.461 -10.371 28.446 1.00 94.50 171 SER A O 1
ATOM 1418 N N . ALA A 1 172 ? -13.898 -11.766 29.217 1.00 94.75 172 ALA A N 1
ATOM 1419 C CA . ALA A 1 172 ? -14.499 -12.956 28.601 1.00 94.75 172 ALA A CA 1
ATOM 1420 C C . ALA A 1 172 ? -15.966 -13.196 29.016 1.00 94.75 172 ALA A C 1
ATOM 1422 O O . ALA A 1 172 ? -16.733 -13.785 28.261 1.00 94.75 172 ALA A O 1
ATOM 1423 N N . ASP A 1 173 ? -16.361 -12.730 30.203 1.00 96.38 173 ASP A N 1
ATOM 1424 C CA . ASP A 1 173 ? -17.738 -12.789 30.702 1.00 96.38 173 ASP A CA 1
ATOM 1425 C C . ASP A 1 173 ? -18.617 -11.605 30.254 1.00 96.38 173 ASP A C 1
ATOM 1427 O O . ASP A 1 173 ? -19.791 -11.539 30.616 1.00 96.38 173 ASP A O 1
ATOM 1431 N N . GLY A 1 174 ? -18.061 -10.662 29.488 1.00 94.19 174 GLY A N 1
ATOM 1432 C CA . GLY A 1 174 ? -18.750 -9.486 28.965 1.00 94.19 174 GLY A CA 1
ATOM 1433 C C . GLY A 1 174 ? -19.080 -8.414 30.005 1.00 94.19 174 GLY A C 1
ATOM 1434 O O . GLY A 1 174 ? -19.826 -7.489 29.692 1.00 94.19 174 GLY A O 1
ATOM 1435 N N . LYS A 1 175 ? -18.579 -8.528 31.243 1.00 95.88 175 LYS A N 1
ATOM 1436 C CA . LYS A 1 175 ? -18.972 -7.639 32.352 1.00 95.88 175 LYS A CA 1
ATOM 1437 C C . LYS A 1 175 ? -18.074 -6.427 32.542 1.00 95.88 175 LYS A C 1
ATOM 1439 O O . LYS A 1 175 ? -18.497 -5.463 33.175 1.00 95.88 175 LYS A O 1
ATOM 1444 N N . GLN A 1 176 ? -16.845 -6.472 32.043 1.00 93.56 176 GLN A N 1
ATOM 1445 C CA . GLN A 1 176 ? -15.890 -5.379 32.154 1.00 93.56 176 GLN A CA 1
ATOM 1446 C C . GLN A 1 176 ? -15.520 -4.894 30.764 1.00 93.56 176 GLN A C 1
ATOM 1448 O O . GLN A 1 176 ? -15.178 -5.689 29.891 1.00 93.56 176 GLN A O 1
ATOM 1453 N N . PHE A 1 177 ? -15.561 -3.578 30.591 1.00 90.88 177 PHE A N 1
ATOM 1454 C CA . PHE A 1 177 ? -14.981 -2.900 29.448 1.00 90.88 177 PHE A CA 1
ATOM 1455 C C . PHE A 1 177 ? -13.853 -2.011 29.951 1.00 90.88 177 PHE A C 1
ATOM 1457 O O . PHE A 1 177 ? -14.086 -1.079 30.720 1.00 90.88 177 PHE A O 1
ATOM 1464 N N . VAL A 1 178 ? -12.631 -2.347 29.565 1.00 91.69 178 VAL A N 1
ATOM 1465 C CA . VAL A 1 178 ? -11.417 -1.639 29.958 1.00 91.69 178 VAL A CA 1
ATOM 1466 C C . VAL A 1 178 ? -10.899 -0.895 28.740 1.00 91.69 178 VAL A C 1
ATOM 1468 O O . VAL A 1 178 ? -10.796 -1.466 27.657 1.00 91.69 178 VAL A O 1
ATOM 1471 N N . ILE A 1 179 ? -10.566 0.375 28.928 1.00 92.00 179 ILE A N 1
ATOM 1472 C CA . ILE A 1 179 ? -9.859 1.189 27.944 1.00 92.00 179 ILE A CA 1
ATOM 1473 C C . ILE A 1 179 ? -8.672 1.850 28.624 1.00 92.00 179 ILE A C 1
ATOM 1475 O O . ILE A 1 179 ? -8.712 2.128 29.825 1.00 92.00 179 ILE A O 1
ATOM 1479 N N . THR A 1 180 ? -7.649 2.164 27.846 1.00 91.12 180 THR A N 1
ATOM 1480 C CA . THR A 1 180 ? -6.579 3.051 28.288 1.00 91.12 180 THR A CA 1
ATOM 1481 C C . THR A 1 180 ? -6.776 4.406 27.630 1.00 91.12 180 THR A C 1
ATOM 1483 O O . THR A 1 180 ? -7.106 4.486 26.450 1.00 91.12 180 THR A O 1
ATOM 1486 N N . ARG A 1 181 ? -6.591 5.489 28.384 1.00 89.75 181 ARG A N 1
ATOM 1487 C CA . ARG A 1 181 ? -6.797 6.856 27.904 1.00 89.75 181 ARG A CA 1
ATOM 1488 C C . ARG A 1 181 ? -5.562 7.701 28.156 1.00 89.75 181 ARG A C 1
ATOM 1490 O O . ARG A 1 181 ? -5.004 7.676 29.249 1.00 89.75 181 ARG A O 1
ATOM 1497 N N . LYS A 1 182 ? -5.173 8.506 27.169 1.00 87.94 182 LYS A N 1
ATOM 1498 C CA . LYS A 1 182 ? -4.127 9.517 27.327 1.00 87.94 182 LYS A CA 1
ATOM 1499 C C . LYS A 1 182 ? -4.717 10.803 27.905 1.00 87.94 182 LYS A C 1
ATOM 1501 O O . LYS A 1 182 ? -5.271 11.620 27.174 1.00 87.94 182 LYS A O 1
ATOM 1506 N N . VAL A 1 183 ? -4.581 10.974 29.215 1.00 85.62 183 VAL A N 1
ATOM 1507 C CA . VAL A 1 183 ? -4.945 12.204 29.934 1.00 85.62 183 VAL A CA 1
ATOM 1508 C C . VAL A 1 183 ? -3.860 13.274 29.784 1.00 85.62 183 VAL A C 1
ATOM 1510 O O . VAL A 1 183 ? -2.673 12.978 29.658 1.00 85.62 183 VAL A O 1
ATOM 1513 N N . LYS A 1 184 ? -4.273 14.543 29.713 1.00 75.06 184 LYS A N 1
ATOM 1514 C CA . LYS A 1 184 ? -3.375 15.684 29.491 1.00 75.06 184 LYS A CA 1
ATOM 1515 C C . LYS A 1 184 ? -2.850 16.167 30.857 1.00 75.06 184 LYS A C 1
ATOM 1517 O O . LYS A 1 184 ? -3.565 16.879 31.552 1.00 75.06 184 LYS A O 1
ATOM 1522 N N . GLY A 1 185 ? -1.617 15.775 31.208 1.00 65.94 185 GLY A N 1
ATOM 1523 C CA . GLY A 1 185 ? -0.989 15.970 32.533 1.00 65.94 185 GLY A CA 1
ATOM 1524 C C . GLY A 1 185 ? -1.310 14.797 33.473 1.00 65.94 185 GLY A C 1
ATOM 1525 O O . GLY A 1 185 ? -2.466 14.415 33.568 1.00 65.94 185 GLY A O 1
ATOM 1526 N N . GLU A 1 186 ? -0.388 14.119 34.151 1.00 53.38 186 GLU A N 1
ATOM 1527 C CA . GLU A 1 186 ? 1.019 14.355 34.496 1.00 53.38 186 GLU A CA 1
ATOM 1528 C C . GLU A 1 186 ? 1.956 13.430 33.694 1.00 53.38 186 GLU A C 1
ATOM 1530 O O . GLU A 1 186 ? 1.502 12.506 33.027 1.00 53.38 186 GLU A O 1
ATOM 1535 N N . MET A 1 187 ? 3.263 13.712 33.711 1.00 50.53 187 MET A N 1
ATOM 1536 C CA . MET A 1 187 ? 4.297 12.784 33.232 1.00 50.53 187 MET A CA 1
ATOM 1537 C C . MET A 1 187 ? 3.996 11.355 33.700 1.00 50.53 187 MET A C 1
ATOM 1539 O O . MET A 1 187 ? 3.765 11.157 34.891 1.00 50.53 187 MET A O 1
ATOM 1543 N N . ASP A 1 188 ? 4.082 10.378 32.795 1.00 53.41 188 ASP A N 1
ATOM 1544 C CA . ASP A 1 188 ? 4.277 8.980 33.181 1.00 53.41 188 ASP A CA 1
ATOM 1545 C C . ASP A 1 188 ? 5.547 8.951 34.060 1.00 53.41 188 ASP A C 1
ATOM 1547 O O . ASP A 1 188 ? 6.652 9.191 33.569 1.00 53.41 188 ASP A O 1
ATOM 1551 N N . LEU A 1 189 ? 5.361 8.867 35.382 1.00 46.75 189 LEU A N 1
ATOM 1552 C CA . LEU A 1 189 ? 6.381 9.157 36.394 1.00 46.75 189 LEU A CA 1
ATOM 1553 C C . LEU A 1 189 ? 7.610 8.235 36.293 1.00 46.75 189 LEU A C 1
ATOM 1555 O O . LEU A 1 189 ? 7.528 7.108 35.812 1.00 46.75 189 LEU A O 1
ATOM 1559 N N . GLN A 1 190 ? 8.713 8.807 36.790 1.00 35.34 190 GLN A N 1
ATOM 1560 C CA . GLN A 1 190 ? 9.984 8.231 37.258 1.00 35.34 190 GLN A CA 1
ATOM 1561 C C . GLN A 1 190 ? 10.011 6.727 37.557 1.00 35.34 190 GLN A C 1
ATOM 1563 O O . GLN A 1 190 ? 9.089 6.235 38.242 1.00 35.34 190 GLN A O 1
#

Nearest PDB structures (foldseek):
  8bbe-assembly1_D  TM=7.362E-01  e=8.182E-03  Homo sapiens
  8bbg-assembly1_D  TM=7.362E-01  e=8.182E-03  Homo sapiens
  8fgw-assembly1_D  TM=7.249E-01  e=1.753E-02  Homo sapiens
  5a31-assembly1_C  TM=7.247E-01  e=3.225E-02  Homo sapiens
  4zlh-assembly1_A  TM=6.462E-01  e=4.602E-02  Escherichia coli O157:H7